Protein AF-A0A7J6U8E8-F1 (afdb_monomer)

Mean predicted aligned error: 15.42 Å

pLDDT: mean 80.51, std 23.87, range [30.62, 98.5]

Solvent-accessible surface area (backbone atoms only — not comparable to full-atom values): 13130 Å² total; per-residue (Å²): 72,34,43,45,32,44,42,68,73,42,34,38,31,29,44,13,78,78,46,78,78,79,52,54,45,25,94,46,78,96,34,43,60,37,72,70,56,80,52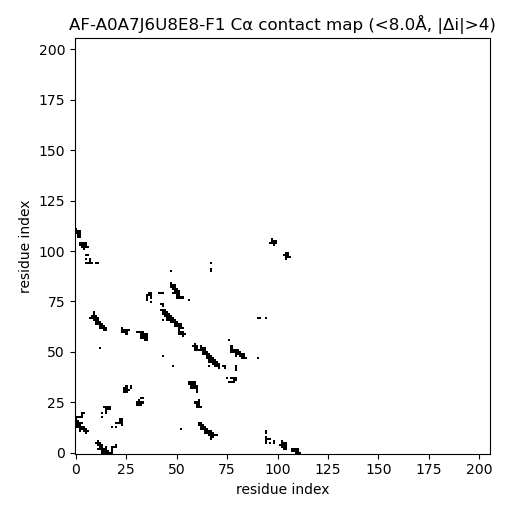,96,87,65,64,38,68,45,56,32,37,28,29,45,42,60,89,55,88,44,41,32,42,40,24,30,32,38,27,57,27,60,42,64,93,44,48,90,73,40,32,66,80,50,64,64,89,71,60,62,70,58,52,53,54,59,42,67,56,61,52,48,99,78,29,26,43,73,68,82,50,62,56,88,80,86,83,84,93,75,71,96,52,57,69,59,53,53,52,52,50,51,51,52,48,54,51,51,51,52,50,51,51,54,49,52,52,51,54,54,53,54,54,63,71,69,52,80,80,79,77,80,92,66,90,89,80,89,88,83,80,89,85,86,87,83,89,83,88,84,84,87,84,89,83,86,88,84,87,85,88,80,89,86,88,84,87,79,89,83,86,90,81,90,86,83,90,132

Secondary structure (DSSP, 8-state):
-B--EEETTTEEEE-BSSSSSS----SSGGG--B-----TT----SS-EEEE--SSTT-B-S-EEEESS--GGGTTTS-EEEE--S-HHHHHHHHT--B-TTS-BSS--B------S--TTHHHHHHHHHHHHHHHHHHHHHHHHHHHHHHHHTS---------------------------------------------------

Organism: Perkinsus olseni (NCBI:txid32597)

InterPro domains:
  IPR002130 Cyclophilin-type peptidyl-prolyl cis-trans isomerase domain [PF00160] (2-116)
  IPR002130 Cyclophilin-type peptidyl-prolyl cis-trans isomerase domain [PR00153] (3-15)
  IPR002130 Cyclophilin-type peptidyl-prolyl cis-trans isomerase domain [PR00153] (48-63)
  IPR002130 Cyclophilin-type peptidyl-prolyl cis-trans isomerase domain [PR00153] (63-75)
  IPR002130 Cyclophilin-type peptidyl-prolyl cis-trans isomerase domain [PR00153] (76-91)
  IPR002130 Cyclophilin-type peptidyl-prolyl cis-trans isomerase domain [PS50072] (1-116)
  IPR029000 Cyclophilin-like domain superfamily [G3DSA:2.40.100.10] (1-131)
  IPR029000 Cyclophilin-like domain superfamily [SSF50891] (2-126)
  IPR044666 Cyclophilin-type peptidyl-prolyl cis-trans isomerase, cyclophilin A-like [PTHR45625] (2-126)

Structure (mmCIF, N/CA/C/O backbone):
data_AF-A0A7J6U8E8-F1
#
_entry.id   AF-A0A7J6U8E8-F1
#
loop_
_atom_site.group_PDB
_atom_site.id
_atom_site.type_symbol
_atom_site.label_atom_id
_atom_site.label_alt_id
_atom_site.label_comp_id
_atom_site.label_asym_id
_atom_site.label_entity_id
_atom_site.label_seq_id
_atom_site.pdbx_PDB_ins_code
_atom_site.Cartn_x
_atom_site.Cartn_y
_atom_site.Cartn_z
_atom_site.occupancy
_atom_site.B_iso_or_equiv
_atom_site.auth_seq_id
_atom_site.auth_comp_id
_atom_site.auth_asym_id
_atom_site.auth_atom_id
_atom_site.pdbx_PDB_model_num
ATOM 1 N N . VAL A 1 1 ? 9.838 -4.254 6.046 1.00 89.00 1 VAL A N 1
ATOM 2 C CA . VAL A 1 1 ? 9.155 -2.925 6.065 1.00 89.00 1 VAL A CA 1
ATOM 3 C C . VAL A 1 1 ? 8.185 -2.869 7.242 1.00 89.00 1 VAL A C 1
ATOM 5 O O . VAL A 1 1 ? 7.589 -3.898 7.527 1.00 89.00 1 VAL A O 1
ATOM 8 N N . LYS A 1 2 ? 8.062 -1.744 7.964 1.00 94.75 2 LYS A N 1
ATOM 9 C CA . LYS A 1 2 ? 7.191 -1.632 9.158 1.00 94.75 2 LYS A CA 1
ATOM 10 C C . LYS A 1 2 ? 5.769 -1.195 8.783 1.00 94.75 2 LYS A C 1
ATOM 12 O O . LYS A 1 2 ? 5.611 -0.363 7.889 1.00 94.75 2 LYS A O 1
ATOM 17 N N . PHE A 1 3 ? 4.771 -1.680 9.518 1.00 96.94 3 PHE A N 1
ATOM 18 C CA . PHE A 1 3 ? 3.468 -1.017 9.595 1.00 96.94 3 PHE A CA 1
ATOM 19 C C . PHE A 1 3 ? 3.572 0.092 10.635 1.00 96.94 3 PHE A C 1
ATOM 21 O O . PHE A 1 3 ? 3.776 -0.165 11.819 1.00 96.94 3 PHE A O 1
ATOM 28 N N . HIS A 1 4 ? 3.551 1.336 10.169 1.00 96.38 4 HIS A N 1
ATOM 29 C CA . HIS A 1 4 ? 3.840 2.506 10.998 1.00 96.38 4 HIS A CA 1
ATOM 30 C C . HIS A 1 4 ? 2.571 3.182 11.521 1.00 96.38 4 HIS A C 1
ATOM 32 O O . HIS A 1 4 ? 2.687 4.159 12.253 1.00 96.38 4 HIS A O 1
ATOM 38 N N . ARG A 1 5 ? 1.388 2.697 11.130 1.00 97.44 5 ARG A N 1
ATOM 39 C CA . ARG A 1 5 ? 0.094 3.202 11.584 1.00 97.44 5 ARG A CA 1
ATOM 40 C C . ARG A 1 5 ? -0.937 2.077 11.565 1.00 97.44 5 ARG A C 1
ATOM 42 O O . ARG A 1 5 ? -1.074 1.398 10.552 1.00 97.44 5 ARG A O 1
ATOM 49 N N . VAL A 1 6 ? -1.644 1.870 12.666 1.00 97.62 6 VAL A N 1
ATOM 50 C CA . VAL A 1 6 ? -2.695 0.860 12.824 1.00 97.62 6 VAL A CA 1
ATOM 51 C C . VAL A 1 6 ? -3.845 1.504 13.587 1.00 97.62 6 VAL A C 1
ATOM 53 O O . VAL A 1 6 ? -3.638 2.132 14.617 1.00 97.62 6 VAL A O 1
ATOM 56 N N . ILE A 1 7 ? -5.060 1.387 13.061 1.00 97.06 7 ILE A N 1
ATOM 57 C CA . ILE A 1 7 ? -6.268 1.913 13.695 1.00 97.06 7 ILE A CA 1
ATOM 58 C C . ILE A 1 7 ? -7.289 0.790 13.748 1.00 97.06 7 ILE A C 1
ATOM 60 O O . ILE A 1 7 ? -7.781 0.328 12.712 1.00 97.06 7 ILE A O 1
ATOM 64 N N . ARG A 1 8 ? -7.618 0.373 14.972 1.00 96.31 8 ARG A N 1
ATOM 65 C CA . ARG A 1 8 ? -8.594 -0.685 15.228 1.00 96.31 8 ARG A CA 1
ATOM 66 C C . ARG A 1 8 ? -9.932 -0.357 14.562 1.00 96.31 8 ARG A C 1
ATOM 68 O O . ARG A 1 8 ? -10.431 0.762 14.646 1.00 96.31 8 ARG A O 1
ATOM 75 N N . ASN A 1 9 ? -10.521 -1.361 13.922 1.00 96.19 9 ASN A N 1
ATOM 76 C CA . ASN A 1 9 ? -11.772 -1.311 13.164 1.00 96.19 9 ASN A CA 1
ATOM 77 C C . ASN A 1 9 ? -11.763 -0.347 11.971 1.00 96.19 9 ASN A C 1
ATOM 79 O O . ASN A 1 9 ? -12.831 0.010 11.469 1.00 96.19 9 ASN A O 1
ATOM 83 N N . PHE A 1 10 ? -10.578 0.052 11.507 1.00 97.62 10 PHE A N 1
ATOM 84 C CA . PHE A 1 10 ? -10.420 0.905 10.340 1.00 97.62 10 PHE A CA 1
ATOM 85 C C . PHE A 1 10 ? -9.412 0.306 9.356 1.00 97.62 10 PHE A C 1
ATOM 87 O O . PHE A 1 10 ? -9.822 -0.358 8.403 1.00 97.62 10 PHE A O 1
ATOM 94 N N . MET A 1 11 ? -8.108 0.483 9.583 1.00 97.38 11 MET A N 1
ATOM 95 C CA . MET A 1 11 ? -7.065 -0.004 8.674 1.00 97.38 11 MET A CA 1
ATOM 96 C C . MET A 1 11 ? -5.682 -0.080 9.335 1.00 97.38 11 MET A C 1
ATOM 98 O O . MET A 1 11 ? -5.431 0.550 10.364 1.00 97.38 11 MET A O 1
ATOM 102 N N . MET A 1 12 ? -4.771 -0.820 8.705 1.00 97.62 12 MET A N 1
ATOM 103 C CA . MET A 1 12 ? -3.328 -0.766 8.960 1.00 97.62 12 MET A CA 1
ATOM 104 C C . MET A 1 12 ? -2.595 -0.222 7.735 1.00 97.62 12 MET A C 1
ATOM 106 O O . MET A 1 12 ? -2.907 -0.612 6.614 1.00 97.62 12 MET A O 1
ATOM 110 N N . GLN A 1 13 ? -1.590 0.623 7.937 1.00 98.12 13 GLN A N 1
ATOM 111 C CA . GLN A 1 13 ? -0.818 1.271 6.880 1.00 98.12 13 GLN A CA 1
ATOM 112 C C . GLN A 1 13 ? 0.678 0.961 7.014 1.00 98.12 13 GLN A C 1
ATOM 114 O O . GLN A 1 13 ? 1.276 1.003 8.096 1.00 98.12 13 GLN A O 1
ATOM 119 N N . GLY A 1 14 ? 1.284 0.637 5.875 1.00 97.62 14 GLY A N 1
ATOM 120 C CA . GLY A 1 14 ? 2.683 0.255 5.735 1.00 97.62 14 GLY A CA 1
ATOM 121 C C . GLY A 1 14 ? 3.272 0.760 4.419 1.00 97.62 14 GLY A C 1
ATOM 122 O O . GLY A 1 14 ? 2.814 1.750 3.855 1.00 97.62 14 GLY A O 1
ATOM 123 N N . GLY A 1 15 ? 4.326 0.099 3.940 1.00 96.19 15 GLY A N 1
ATOM 124 C CA . GLY A 1 15 ? 4.954 0.442 2.655 1.00 96.19 15 GLY A CA 1
ATOM 125 C C . GLY A 1 15 ? 5.876 1.670 2.683 1.00 96.19 15 GLY A C 1
ATOM 126 O O . GLY A 1 15 ? 6.332 2.114 1.633 1.00 96.19 15 GLY A O 1
ATOM 127 N N . ASP A 1 16 ? 6.195 2.198 3.869 1.00 96.31 16 ASP A N 1
ATOM 128 C CA . ASP A 1 16 ? 7.256 3.194 4.059 1.00 96.31 16 ASP A CA 1
ATOM 129 C C . ASP A 1 16 ? 8.549 2.499 4.537 1.00 96.31 16 ASP A C 1
ATOM 131 O O . ASP A 1 16 ? 8.576 1.997 5.671 1.00 96.31 16 ASP A O 1
ATOM 135 N N . PRO A 1 17 ? 9.619 2.449 3.716 1.00 93.75 17 PRO A N 1
ATOM 136 C CA . PRO A 1 17 ? 10.901 1.862 4.105 1.00 93.75 17 PRO A CA 1
ATOM 137 C C . PRO A 1 17 ? 11.524 2.510 5.348 1.00 93.75 17 PRO A C 1
ATOM 139 O O . PRO A 1 17 ? 12.151 1.810 6.144 1.00 93.75 17 PRO A O 1
ATOM 142 N N . GLU A 1 18 ? 11.316 3.814 5.546 1.00 92.38 18 GLU A N 1
ATOM 143 C CA . GLU A 1 18 ? 11.861 4.568 6.682 1.00 92.38 18 GLU A CA 1
ATOM 144 C C . GLU A 1 18 ? 10.987 4.424 7.940 1.00 92.38 18 GLU A C 1
ATOM 146 O O . GLU A 1 18 ? 11.458 4.584 9.068 1.00 92.38 18 GLU A O 1
ATOM 151 N N . GLY A 1 19 ? 9.704 4.089 7.771 1.00 91.56 19 GLY A N 1
ATOM 152 C CA . GLY A 1 19 ? 8.735 3.957 8.864 1.00 91.56 19 GLY A CA 1
ATOM 153 C C . GLY A 1 19 ? 8.382 5.286 9.546 1.00 91.56 19 GLY A C 1
ATOM 154 O O . GLY A 1 19 ? 7.956 5.304 10.707 1.00 91.56 19 GLY A O 1
ATOM 155 N N . THR A 1 20 ? 8.571 6.411 8.856 1.00 92.38 20 THR A N 1
ATOM 156 C CA . THR A 1 20 ? 8.192 7.745 9.344 1.00 92.38 20 THR A CA 1
ATOM 157 C C . THR A 1 20 ? 6.704 8.018 9.110 1.00 92.38 20 THR A C 1
ATOM 159 O O . THR A 1 20 ? 6.086 8.745 9.888 1.00 92.38 20 THR A O 1
ATOM 162 N N . GLY A 1 21 ? 6.125 7.380 8.091 1.00 91.81 21 GLY A N 1
ATOM 163 C CA . GLY A 1 21 ? 4.785 7.609 7.554 1.00 91.81 21 GLY A CA 1
ATOM 164 C C . GLY A 1 21 ? 4.747 8.654 6.441 1.00 91.81 21 GLY A C 1
ATOM 165 O O . GLY A 1 21 ? 3.692 8.906 5.869 1.00 91.81 21 GLY A O 1
ATOM 166 N N . ARG A 1 22 ? 5.890 9.257 6.100 1.00 92.00 22 ARG A N 1
ATOM 167 C CA . ARG A 1 22 ? 6.008 10.283 5.048 1.00 92.00 22 ARG A CA 1
ATOM 168 C C . ARG A 1 22 ? 6.901 9.848 3.889 1.00 92.00 22 ARG A C 1
ATOM 170 O O . ARG A 1 22 ? 6.924 10.524 2.865 1.00 92.00 22 ARG A O 1
ATOM 177 N N . GLY A 1 23 ? 7.643 8.757 4.064 1.00 91.69 23 GLY A N 1
ATOM 178 C CA . GLY A 1 23 ? 8.580 8.250 3.074 1.00 91.69 23 GLY A CA 1
ATOM 179 C C . GLY A 1 23 ? 7.919 7.376 2.011 1.00 91.69 23 GLY A C 1
ATOM 180 O O . GLY A 1 23 ? 6.695 7.248 1.925 1.00 91.69 23 GLY A O 1
ATOM 181 N N . GLY A 1 24 ? 8.764 6.749 1.200 1.00 93.75 24 GLY A N 1
ATOM 182 C CA . GLY A 1 24 ? 8.345 5.865 0.120 1.00 93.75 24 GLY A CA 1
ATOM 183 C C . GLY A 1 24 ? 8.514 6.475 -1.269 1.00 93.75 24 GLY A C 1
ATOM 184 O O . GLY A 1 24 ? 8.390 7.682 -1.484 1.00 93.75 24 GLY A O 1
ATOM 185 N N . LYS A 1 25 ? 8.820 5.609 -2.229 1.00 96.00 25 LYS A N 1
ATOM 186 C CA . LYS A 1 25 ? 9.043 5.943 -3.639 1.00 96.00 25 LYS A CA 1
ATOM 187 C C . LYS A 1 25 ? 8.353 4.887 -4.487 1.00 96.00 25 LYS A C 1
ATOM 189 O O . LYS A 1 25 ? 8.333 3.726 -4.094 1.00 96.00 25 LYS A O 1
ATOM 194 N N . SER A 1 26 ? 7.764 5.287 -5.607 1.00 96.44 26 SER A N 1
ATOM 195 C CA . SER A 1 26 ? 7.219 4.316 -6.555 1.00 96.44 26 SER A CA 1
ATOM 196 C C . SER A 1 26 ? 8.352 3.577 -7.286 1.00 96.44 26 SER A C 1
ATOM 198 O O . SER A 1 26 ? 9.527 3.924 -7.145 1.00 96.44 26 SER A O 1
ATOM 200 N N . ALA A 1 27 ? 7.984 2.574 -8.083 1.00 93.25 27 ALA A N 1
ATOM 201 C CA . ALA A 1 27 ? 8.901 1.909 -9.005 1.00 93.25 27 ALA A CA 1
ATOM 202 C C . ALA A 1 27 ? 9.147 2.706 -10.304 1.00 93.25 27 ALA A C 1
ATOM 204 O O . ALA A 1 27 ? 10.006 2.319 -11.091 1.00 93.25 27 ALA A O 1
ATOM 205 N N . PHE A 1 28 ? 8.410 3.798 -10.537 1.00 92.56 28 PHE A N 1
ATOM 206 C CA . PHE A 1 28 ? 8.602 4.646 -11.712 1.00 92.56 28 PHE A CA 1
ATOM 207 C C . PHE A 1 28 ? 9.916 5.425 -11.626 1.00 92.56 28 PHE A C 1
ATOM 209 O O . PHE A 1 28 ? 10.518 5.566 -10.556 1.00 92.56 28 PHE A O 1
ATOM 216 N N . GLU A 1 29 ? 10.354 5.948 -12.770 1.00 89.75 29 GLU A N 1
ATOM 217 C CA . GLU A 1 29 ? 11.605 6.689 -12.899 1.00 89.75 29 GLU A CA 1
ATOM 218 C C . GLU A 1 29 ? 11.736 7.784 -11.825 1.00 89.75 29 GLU A C 1
ATOM 220 O O . GLU A 1 29 ? 10.798 8.529 -11.528 1.00 89.75 29 GLU A O 1
ATOM 225 N N . GLY A 1 30 ? 12.896 7.828 -11.164 1.00 91.19 30 GLY A N 1
ATOM 226 C CA . GLY A 1 30 ? 13.169 8.783 -10.086 1.00 91.19 30 GLY A CA 1
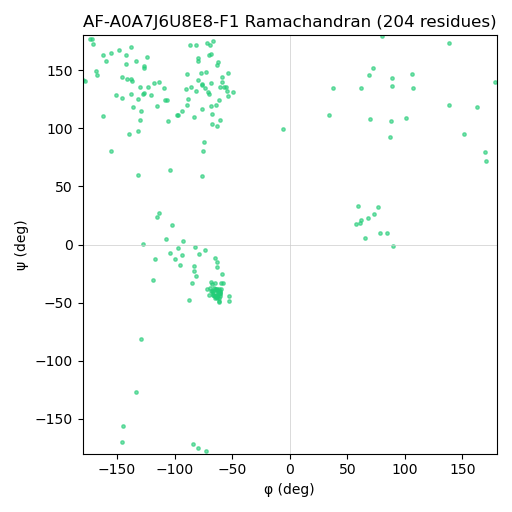ATOM 227 C C . GLY A 1 30 ? 12.306 8.621 -8.823 1.00 91.19 30 GLY A C 1
ATOM 228 O O . GLY A 1 30 ? 12.409 9.440 -7.908 1.00 91.19 30 GLY A O 1
ATOM 229 N N . GLY A 1 31 ? 11.468 7.582 -8.727 1.00 93.38 31 GLY A N 1
ATOM 230 C CA . GLY A 1 31 ? 10.509 7.399 -7.637 1.00 93.38 31 GLY A CA 1
ATOM 231 C C . GLY A 1 31 ? 9.314 8.354 -7.706 1.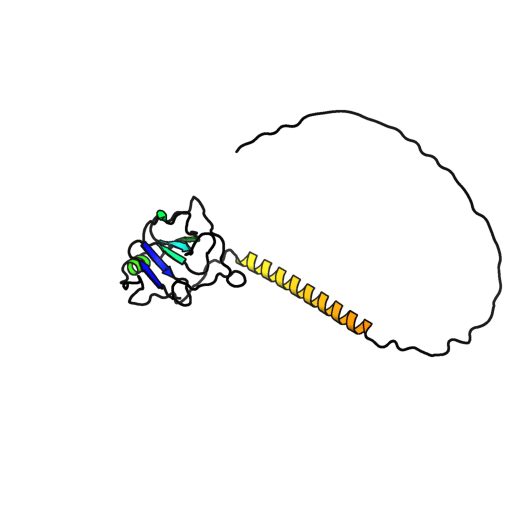00 93.38 31 GLY A C 1
ATOM 232 O O . GLY A 1 31 ? 8.748 8.692 -6.658 1.00 93.38 31 GLY A O 1
ATOM 233 N N . ALA A 1 32 ? 8.972 8.823 -8.912 1.00 95.00 32 ALA A N 1
ATOM 234 C CA . ALA A 1 32 ? 7.892 9.772 -9.161 1.00 95.00 32 ALA A CA 1
ATOM 235 C C . ALA A 1 32 ? 6.525 9.249 -8.677 1.00 95.00 32 ALA A C 1
ATOM 237 O O . ALA A 1 32 ? 6.260 8.048 -8.758 1.00 95.00 32 ALA A O 1
ATOM 238 N N . PRO A 1 33 ? 5.633 10.111 -8.161 1.00 96.44 33 PRO A N 1
ATOM 239 C CA . PRO A 1 33 ? 4.276 9.685 -7.851 1.00 96.44 33 PRO A CA 1
ATOM 240 C C . PRO A 1 33 ? 3.530 9.241 -9.116 1.00 96.44 33 PRO A C 1
ATOM 242 O O . PRO A 1 33 ? 3.843 9.698 -10.215 1.00 96.44 33 PRO A O 1
ATOM 245 N N . PHE A 1 34 ? 2.530 8.379 -8.951 1.00 97.31 34 PHE A N 1
ATOM 246 C CA . PHE A 1 34 ? 1.681 7.924 -10.050 1.00 97.31 34 PHE A CA 1
ATOM 247 C C . PHE A 1 34 ? 0.195 8.175 -9.787 1.00 97.31 34 PHE A C 1
ATOM 249 O O . PHE A 1 34 ? -0.233 8.394 -8.647 1.00 97.31 34 PHE A O 1
ATOM 256 N N . ARG A 1 35 ? -0.575 8.152 -10.880 1.00 97.88 35 ARG A N 1
ATOM 257 C CA . ARG A 1 35 ? -2.001 8.490 -10.911 1.00 97.88 35 ARG A CA 1
ATOM 258 C C . ARG A 1 35 ? -2.862 7.568 -10.051 1.00 97.88 35 ARG A C 1
ATOM 260 O O . ARG A 1 35 ? -2.480 6.433 -9.767 1.00 97.88 35 ARG A O 1
ATOM 267 N N . ASP A 1 36 ? -4.028 8.056 -9.658 1.00 97.69 36 ASP A N 1
ATOM 268 C CA . ASP A 1 36 ? -5.075 7.221 -9.086 1.00 97.69 36 ASP A CA 1
ATOM 269 C C . ASP A 1 36 ? -5.801 6.420 -10.179 1.00 97.69 36 ASP A C 1
ATOM 271 O O . ASP A 1 36 ? -5.977 6.887 -11.306 1.00 97.69 36 ASP A O 1
ATOM 275 N N . GLU A 1 37 ? -6.251 5.212 -9.839 1.00 97.50 37 GLU A N 1
ATOM 276 C CA . GLU A 1 37 ? -6.991 4.330 -10.742 1.00 97.50 37 GLU A CA 1
ATOM 277 C C . GLU A 1 37 ? -8.262 3.850 -10.033 1.00 97.50 37 GLU A C 1
ATOM 279 O O . GLU A 1 37 ? -8.224 3.061 -9.089 1.00 97.50 37 GLU A O 1
ATOM 284 N N . PHE A 1 38 ? -9.409 4.384 -10.455 1.00 96.56 38 PHE A N 1
ATOM 285 C CA . PHE A 1 38 ? -10.701 4.088 -9.842 1.00 96.56 38 PHE A CA 1
ATOM 286 C C . PHE A 1 38 ? -11.563 3.242 -10.775 1.00 96.56 38 PHE A C 1
ATOM 288 O O . PHE A 1 38 ? -11.704 3.549 -11.957 1.00 96.56 38 PHE A O 1
ATOM 295 N N . ASP A 1 39 ? -12.186 2.211 -10.212 1.00 94.75 39 ASP A N 1
ATOM 296 C CA . ASP A 1 39 ? -13.156 1.353 -10.885 1.00 94.75 39 ASP A CA 1
ATOM 297 C C . ASP A 1 39 ? -14.430 1.311 -10.038 1.00 94.75 39 ASP A C 1
ATOM 299 O O . ASP A 1 39 ? -14.369 1.071 -8.833 1.00 94.75 39 ASP A O 1
ATOM 303 N N . SER A 1 40 ? -15.590 1.540 -10.656 1.00 93.94 40 SER A N 1
ATOM 304 C CA . SER A 1 40 ? -16.880 1.598 -9.957 1.00 93.94 40 SER A CA 1
ATOM 305 C C . SER A 1 40 ? -17.275 0.281 -9.281 1.00 93.94 40 SER A C 1
ATOM 307 O O . SER A 1 40 ? -18.104 0.283 -8.372 1.00 93.94 40 SER A O 1
ATOM 309 N N . ARG A 1 41 ? -16.682 -0.841 -9.700 1.00 95.44 41 ARG A N 1
ATOM 310 C CA . ARG A 1 41 ? -16.900 -2.174 -9.121 1.00 95.44 41 ARG A CA 1
ATOM 311 C C . ARG A 1 41 ? -16.035 -2.418 -7.887 1.00 95.44 41 ARG A C 1
ATOM 313 O O . ARG A 1 41 ? -16.317 -3.338 -7.122 1.00 95.44 41 ARG A O 1
ATOM 320 N N . LEU A 1 42 ? -14.972 -1.635 -7.706 1.00 96.25 42 LEU A N 1
ATOM 321 C CA . LEU A 1 42 ? -14.047 -1.765 -6.590 1.00 96.25 42 LEU A CA 1
ATOM 322 C C . LEU A 1 42 ? -14.422 -0.763 -5.499 1.00 96.25 42 LEU A C 1
ATOM 324 O O . LEU A 1 42 ? -14.262 0.447 -5.641 1.00 96.25 42 LEU A O 1
ATOM 328 N N . THR A 1 43 ? -14.903 -1.283 -4.373 1.00 97.62 43 THR A N 1
ATOM 329 C CA . THR A 1 43 ? -15.264 -0.489 -3.197 1.00 97.62 43 THR A CA 1
ATOM 330 C C . THR A 1 43 ? -14.564 -1.019 -1.952 1.00 97.62 43 THR A C 1
ATOM 332 O O . THR A 1 43 ? -14.245 -2.205 -1.841 1.00 97.62 43 THR A O 1
ATOM 335 N N . HIS A 1 44 ? -14.350 -0.147 -0.968 1.00 98.06 44 HIS A N 1
ATOM 336 C CA . HIS A 1 44 ? -13.825 -0.513 0.347 1.00 98.06 44 HIS A CA 1
ATOM 337 C C . HIS A 1 44 ? -14.919 -1.176 1.200 1.00 98.06 44 HIS A C 1
ATOM 339 O O . HIS A 1 44 ? -15.284 -0.675 2.263 1.00 98.06 44 HIS A O 1
ATOM 345 N N . THR A 1 45 ? -15.484 -2.283 0.716 1.00 97.12 45 THR A N 1
ATOM 346 C CA . THR A 1 45 ? -16.566 -3.022 1.375 1.00 97.12 45 THR A CA 1
ATOM 347 C C . THR A 1 45 ? -16.040 -4.325 1.980 1.00 97.12 45 THR A C 1
ATOM 349 O O . THR A 1 45 ? -15.494 -5.194 1.295 1.00 97.12 45 THR A O 1
ATOM 352 N N . GLY A 1 46 ? -16.266 -4.490 3.282 1.00 95.06 46 GLY A N 1
ATOM 353 C CA . GLY A 1 46 ? -15.760 -5.599 4.082 1.00 95.06 46 GLY A CA 1
ATOM 354 C C . GLY A 1 46 ? -14.304 -5.413 4.511 1.00 95.06 46 GLY A C 1
ATOM 355 O O . GLY A 1 46 ? -13.662 -4.413 4.199 1.00 95.06 46 GLY A O 1
ATOM 356 N N . ALA A 1 47 ? -13.795 -6.390 5.256 1.00 96.44 47 ALA A N 1
ATOM 357 C CA . ALA A 1 47 ? -12.397 -6.438 5.661 1.00 96.44 47 ALA A CA 1
ATOM 358 C C . ALA A 1 47 ? -11.497 -6.964 4.529 1.00 96.44 47 ALA A C 1
ATOM 360 O O . ALA A 1 47 ? -11.945 -7.688 3.626 1.00 96.44 47 ALA A O 1
ATOM 361 N N . GLY A 1 48 ? -10.213 -6.623 4.619 1.00 97.56 48 GLY A N 1
ATOM 362 C CA . GLY A 1 48 ? -9.148 -7.162 3.783 1.00 97.56 48 GLY A CA 1
ATOM 363 C C . GLY A 1 48 ? -8.973 -6.469 2.434 1.00 97.56 48 GLY A C 1
ATOM 364 O O . GLY A 1 48 ? -8.227 -6.981 1.606 1.00 97.56 48 GLY A O 1
ATOM 365 N N . VAL A 1 49 ? -9.630 -5.337 2.172 1.00 98.25 49 VAL A N 1
ATOM 366 C CA . VAL A 1 49 ? -9.374 -4.547 0.952 1.00 98.25 49 VAL A CA 1
ATOM 367 C C . VAL A 1 49 ? -8.002 -3.883 1.062 1.00 98.25 49 VAL A C 1
ATOM 369 O O . VAL A 1 49 ? -7.709 -3.285 2.102 1.00 98.25 49 VAL A O 1
ATOM 372 N N . VAL A 1 50 ? -7.184 -4.006 0.013 1.00 98.31 50 VAL A N 1
ATOM 373 C CA . VAL A 1 50 ? -5.823 -3.459 -0.078 1.00 98.31 50 VAL A CA 1
ATOM 374 C C . VAL A 1 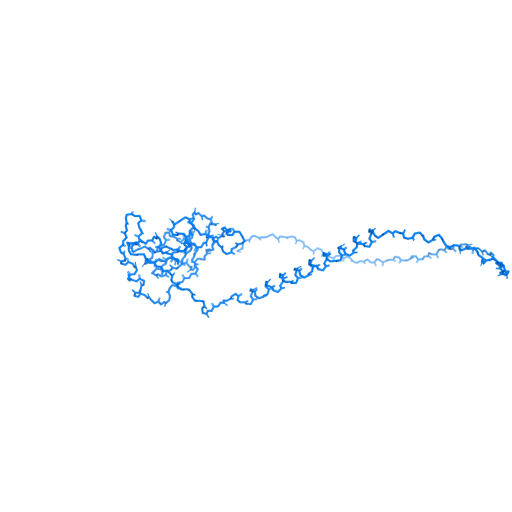50 ? -5.807 -2.284 -1.052 1.00 98.31 50 VAL A C 1
ATOM 376 O O . VAL A 1 50 ? -6.186 -2.432 -2.219 1.00 98.31 50 VAL A O 1
ATOM 379 N N . SER A 1 51 ? -5.337 -1.134 -0.571 1.00 98.44 51 SER A N 1
ATOM 380 C CA . SER A 1 51 ? -5.417 0.133 -1.301 1.00 98.44 51 SER A CA 1
ATOM 381 C C . SER A 1 51 ? -4.174 0.999 -1.118 1.00 98.44 51 SER A C 1
ATOM 383 O O . SER A 1 51 ? -3.459 0.890 -0.119 1.00 98.44 51 SER A O 1
ATOM 385 N N . MET A 1 52 ? -3.913 1.881 -2.081 1.00 98.19 52 MET A N 1
ATOM 386 C CA . MET A 1 52 ? -2.789 2.817 -2.036 1.00 98.19 52 MET A CA 1
ATOM 387 C C . MET A 1 52 ? -3.036 3.954 -1.041 1.00 98.19 52 MET A C 1
ATOM 389 O O . MET A 1 52 ? -4.101 4.575 -1.032 1.00 98.19 52 MET A O 1
ATOM 393 N N . ALA A 1 53 ? -2.025 4.274 -0.232 1.00 97.38 53 ALA A N 1
ATOM 394 C CA . ALA A 1 53 ? -2.019 5.500 0.557 1.00 97.38 53 ALA A CA 1
ATOM 395 C C . ALA A 1 53 ? -1.469 6.653 -0.297 1.00 97.38 53 ALA A C 1
ATOM 397 O O . ALA A 1 53 ? -0.449 6.509 -0.974 1.00 97.38 53 ALA A O 1
ATOM 398 N N . ASN A 1 54 ? -2.129 7.807 -0.235 1.00 96.31 54 ASN A N 1
ATOM 399 C CA . ASN A 1 54 ? -1.750 9.008 -0.974 1.00 96.31 54 ASN A CA 1
ATOM 400 C C . ASN A 1 54 ? -1.887 10.256 -0.081 1.00 96.31 54 ASN A C 1
ATOM 402 O O . ASN A 1 54 ? -2.375 10.184 1.047 1.00 96.31 54 ASN A O 1
ATOM 406 N N . SER A 1 55 ? -1.389 11.397 -0.557 1.00 93.19 55 SER A N 1
ATOM 407 C CA . SER A 1 55 ? -1.479 12.703 0.122 1.00 93.19 55 SER A CA 1
ATOM 408 C C . SER A 1 55 ? -2.326 13.703 -0.675 1.00 93.19 55 SER A C 1
ATOM 410 O O . SER A 1 55 ? -2.152 14.913 -0.552 1.00 93.19 55 SER A O 1
ATOM 412 N N . GLY A 1 56 ? -3.220 13.192 -1.521 1.00 92.88 56 GLY A N 1
ATOM 413 C CA . GLY A 1 56 ? -3.953 13.948 -2.529 1.00 92.88 56 GLY A CA 1
ATOM 414 C C . GLY A 1 56 ? -4.047 13.175 -3.842 1.00 92.88 56 GLY A C 1
ATOM 415 O O . GLY A 1 56 ? -3.425 12.120 -3.995 1.00 92.88 56 GLY A O 1
ATOM 416 N N . ARG A 1 57 ? -4.816 13.719 -4.788 1.00 94.44 57 ARG A N 1
ATOM 417 C CA . ARG A 1 57 ? -5.030 13.105 -6.102 1.00 94.44 57 ARG A CA 1
ATOM 418 C C . ARG A 1 57 ? -3.699 12.873 -6.828 1.00 94.44 57 ARG A C 1
ATOM 420 O O . ARG A 1 57 ? -2.857 13.766 -6.844 1.00 94.44 57 ARG A O 1
ATOM 427 N N . ASP A 1 58 ? -3.545 11.697 -7.428 1.00 95.56 58 ASP A N 1
ATOM 428 C CA . ASP A 1 58 ? -2.403 11.302 -8.266 1.00 95.56 58 ASP A CA 1
ATOM 429 C C . ASP A 1 58 ? -1.037 11.359 -7.550 1.00 95.56 58 ASP A C 1
ATOM 431 O O . ASP A 1 58 ? -0.001 11.652 -8.149 1.00 95.56 58 ASP A O 1
ATOM 435 N N . THR A 1 59 ? -1.020 11.082 -6.241 1.00 96.62 59 THR A N 1
ATOM 436 C CA . THR A 1 59 ? 0.208 11.102 -5.420 1.00 96.62 59 THR A CA 1
ATOM 437 C C . THR A 1 59 ? 0.623 9.731 -4.883 1.00 96.62 59 THR A C 1
ATOM 439 O O . THR A 1 59 ? 1.284 9.642 -3.843 1.00 96.62 59 THR A O 1
ATOM 442 N N . ASN A 1 60 ? 0.264 8.649 -5.580 1.00 97.50 60 ASN A N 1
ATOM 443 C CA . ASN A 1 60 ? 0.577 7.290 -5.137 1.00 97.50 60 ASN A CA 1
ATOM 444 C C . ASN A 1 60 ? 2.086 7.010 -5.200 1.00 97.50 60 ASN A C 1
ATOM 446 O O . ASN A 1 60 ? 2.774 7.412 -6.138 1.00 97.50 60 ASN A O 1
ATOM 450 N N . ARG A 1 61 ? 2.614 6.320 -4.180 1.00 96.88 61 ARG A N 1
ATOM 451 C CA . ARG A 1 61 ? 4.038 5.941 -4.058 1.00 96.88 61 ARG A CA 1
ATOM 452 C C . ARG A 1 61 ? 4.159 4.465 -3.662 1.00 96.88 61 ARG A C 1
ATOM 454 O O . ARG A 1 61 ? 3.579 3.624 -4.327 1.00 96.88 61 ARG A O 1
ATOM 461 N N . SER A 1 62 ? 4.892 4.125 -2.599 1.00 97.25 62 SER A N 1
ATOM 462 C CA . SER A 1 62 ? 5.006 2.739 -2.102 1.00 97.25 62 SER A CA 1
ATOM 463 C C . SER A 1 62 ? 4.115 2.425 -0.904 1.00 97.25 62 SER A C 1
ATOM 465 O O . SER A 1 62 ? 4.008 1.264 -0.511 1.00 97.25 62 SER A O 1
ATOM 467 N N . GLN A 1 63 ? 3.525 3.442 -0.272 1.00 98.12 63 GLN A N 1
ATOM 468 C CA . GLN A 1 63 ? 2.695 3.231 0.905 1.00 98.12 63 GLN A CA 1
ATOM 469 C C . GLN A 1 63 ? 1.329 2.671 0.517 1.00 98.12 63 GLN A C 1
ATOM 471 O O . GLN A 1 63 ? 0.694 3.131 -0.430 1.00 98.12 63 GLN A O 1
ATOM 476 N N . PHE A 1 64 ? 0.860 1.705 1.294 1.00 98.44 64 PHE A N 1
ATOM 477 C CA . PHE A 1 64 ? -0.436 1.066 1.111 1.00 98.44 64 PHE A CA 1
ATOM 478 C C . PHE A 1 64 ? -1.063 0.785 2.472 1.00 98.44 64 PHE A C 1
ATOM 480 O O . PHE A 1 64 ? -0.377 0.779 3.501 1.00 98.44 64 PHE A O 1
ATOM 487 N N . PHE A 1 65 ? -2.364 0.529 2.473 1.00 98.38 65 PHE A N 1
ATOM 488 C CA . PHE A 1 65 ? -3.092 0.116 3.658 1.00 98.38 65 PHE A CA 1
ATOM 489 C C . PHE A 1 65 ? -4.003 -1.078 3.382 1.00 98.38 65 PHE A C 1
ATOM 491 O O . PHE A 1 65 ? -4.384 -1.350 2.244 1.00 98.38 65 PHE A O 1
ATOM 498 N N . ILE A 1 66 ? -4.333 -1.796 4.453 1.00 98.25 66 ILE A N 1
ATOM 499 C CA . ILE A 1 66 ? -5.271 -2.916 4.460 1.00 98.25 66 ILE A CA 1
ATOM 500 C C . ILE A 1 66 ? -6.397 -2.563 5.422 1.00 98.25 66 ILE A C 1
ATOM 502 O O . ILE A 1 66 ? -6.144 -2.183 6.565 1.00 98.25 66 ILE A O 1
ATOM 506 N N . THR A 1 67 ? -7.636 -2.679 4.964 1.00 98.25 67 THR A N 1
ATOM 507 C CA . THR A 1 67 ? -8.824 -2.378 5.772 1.00 98.25 67 THR A CA 1
ATOM 508 C C . THR A 1 67 ? -9.180 -3.524 6.720 1.00 98.25 67 THR A C 1
ATOM 510 O O . THR A 1 67 ? -9.116 -4.698 6.355 1.00 98.25 67 THR A O 1
ATOM 513 N N . PHE A 1 68 ? -9.614 -3.182 7.932 1.00 97.81 68 PHE A N 1
ATOM 514 C CA . PHE A 1 68 ? -10.194 -4.131 8.892 1.00 97.81 68 PHE A CA 1
ATOM 515 C C . PHE A 1 68 ? -11.725 -4.165 8.835 1.00 97.81 68 PHE A C 1
ATOM 517 O O . PHE A 1 68 ? -12.349 -5.102 9.321 1.00 97.81 68 PHE A O 1
ATOM 524 N N . LYS A 1 69 ? -12.347 -3.141 8.245 1.00 97.00 69 LYS A N 1
ATOM 525 C CA . LYS A 1 69 ? -13.800 -2.998 8.113 1.00 97.00 69 LYS A CA 1
ATOM 526 C C . LYS A 1 69 ? -14.139 -2.242 6.829 1.00 97.00 69 LYS A C 1
ATOM 528 O O . LYS A 1 69 ? -13.268 -1.610 6.237 1.00 97.00 69 LYS A O 1
ATOM 533 N N . SER A 1 70 ? -15.411 -2.259 6.431 1.00 97.50 70 SER A N 1
ATOM 534 C CA . SER A 1 70 ? -15.920 -1.398 5.360 1.00 97.50 70 SER A CA 1
ATOM 535 C C . SER A 1 70 ? -15.604 0.078 5.632 1.00 97.50 70 SER A C 1
ATOM 537 O O . SER A 1 70 ? -15.941 0.603 6.694 1.00 97.50 70 SER A O 1
ATOM 539 N N . CYS A 1 71 ? -14.996 0.747 4.655 1.00 96.44 71 CYS A N 1
ATOM 540 C CA . CYS A 1 71 ? -14.544 2.135 4.721 1.00 96.44 71 CYS A CA 1
ATOM 541 C C . CYS A 1 71 ? -15.005 2.916 3.482 1.00 96.44 71 CYS A C 1
ATOM 543 O O . CYS A 1 71 ? -14.196 3.448 2.729 1.00 96.44 71 CYS A O 1
ATOM 545 N N . GLU A 1 72 ? -16.316 2.997 3.252 1.00 95.56 72 GLU A N 1
ATOM 546 C CA . GLU A 1 72 ? -16.886 3.571 2.018 1.00 95.56 72 GLU A CA 1
ATOM 547 C C . GLU A 1 72 ? -16.492 5.033 1.763 1.00 95.56 72 GLU A C 1
ATOM 549 O O . GLU A 1 72 ? -16.399 5.471 0.620 1.00 95.56 72 GLU A O 1
ATOM 554 N N . HIS A 1 73 ? -16.170 5.783 2.818 1.00 95.62 73 HIS A N 1
ATOM 555 C CA . HIS A 1 73 ? -15.687 7.161 2.721 1.00 95.62 73 HIS A CA 1
ATOM 556 C C . HIS A 1 73 ? -14.314 7.301 2.027 1.00 95.62 73 HIS A C 1
ATOM 558 O O . HIS A 1 73 ? -13.913 8.430 1.722 1.00 95.62 73 HIS A O 1
ATOM 564 N N . LEU A 1 74 ? -13.602 6.188 1.798 1.00 96.69 74 LEU A N 1
ATOM 565 C CA . LEU A 1 74 ? -12.336 6.101 1.057 1.00 96.69 74 LEU A CA 1
ATOM 566 C C . LEU A 1 74 ? -12.530 5.770 -0.433 1.00 96.69 74 LEU A C 1
ATOM 568 O O . LEU A 1 74 ? -11.574 5.843 -1.209 1.00 96.69 74 LEU A O 1
ATOM 572 N N . ASN A 1 75 ? -13.750 5.415 -0.851 1.00 95.62 75 ASN A N 1
ATOM 573 C CA . ASN A 1 75 ? -14.064 5.133 -2.252 1.00 95.62 75 ASN A CA 1
ATOM 574 C C . ASN A 1 75 ? -13.766 6.361 -3.124 1.00 95.62 75 ASN A C 1
ATOM 576 O O . ASN A 1 75 ? -14.037 7.493 -2.722 1.00 95.62 75 ASN A O 1
ATOM 580 N N . ASN A 1 76 ? -13.203 6.130 -4.314 1.00 95.00 76 ASN A N 1
ATOM 581 C CA . ASN A 1 76 ? -12.783 7.172 -5.265 1.00 95.00 76 ASN A CA 1
ATOM 582 C C . ASN A 1 76 ? -11.771 8.194 -4.705 1.00 95.00 76 ASN A C 1
ATOM 584 O O . ASN A 1 76 ? -11.616 9.284 -5.254 1.00 95.00 76 ASN A O 1
ATOM 588 N N . LYS A 1 77 ? -11.100 7.858 -3.595 1.00 96.88 77 LYS A N 1
ATOM 589 C CA . LYS A 1 77 ? -9.994 8.640 -3.016 1.00 96.88 77 LYS A CA 1
ATOM 590 C C . LYS A 1 77 ? -8.695 7.852 -2.968 1.00 96.88 77 LYS A C 1
ATOM 592 O O . LYS A 1 77 ? -7.630 8.445 -3.066 1.00 96.88 77 LYS A O 1
ATOM 597 N N . HIS A 1 78 ? -8.793 6.534 -2.816 1.00 98.00 78 HIS A N 1
ATOM 598 C CA . HIS A 1 78 ? -7.659 5.621 -2.769 1.00 98.00 78 HIS A CA 1
ATOM 599 C C . HIS A 1 78 ? -7.850 4.500 -3.787 1.00 98.00 78 HIS A C 1
ATOM 601 O O . HIS A 1 78 ? -8.905 3.864 -3.818 1.00 98.00 78 HIS A O 1
ATOM 607 N N . THR A 1 79 ? -6.828 4.273 -4.611 1.00 98.25 79 THR A N 1
ATOM 608 C CA . THR A 1 79 ? -6.782 3.194 -5.605 1.00 98.25 79 THR A CA 1
ATOM 609 C C . THR A 1 79 ? -6.814 1.839 -4.909 1.00 98.25 79 THR A C 1
ATOM 611 O O . THR A 1 79 ? -5.916 1.532 -4.122 1.00 98.25 79 THR A O 1
ATOM 614 N N . ILE A 1 80 ? -7.829 1.027 -5.203 1.00 98.50 80 ILE A N 1
ATOM 615 C CA . ILE A 1 80 ? -7.925 -0.361 -4.738 1.00 98.50 80 ILE A CA 1
ATOM 616 C C . ILE A 1 80 ? -7.220 -1.240 -5.765 1.00 98.50 80 ILE A C 1
ATOM 618 O O . ILE A 1 80 ? -7.580 -1.217 -6.938 1.00 98.50 80 ILE A O 1
ATOM 622 N N . PHE A 1 81 ? -6.250 -2.038 -5.325 1.00 97.50 81 PHE A N 1
ATOM 623 C CA . PHE A 1 81 ? -5.475 -2.904 -6.225 1.00 97.50 81 PHE A CA 1
ATOM 624 C C . PHE A 1 81 ? -5.444 -4.370 -5.785 1.00 97.50 81 PHE A C 1
ATOM 626 O O . PHE A 1 81 ? -4.837 -5.208 -6.449 1.00 97.50 81 PHE A O 1
ATOM 633 N N . GLY A 1 82 ? -6.096 -4.715 -4.673 1.00 97.25 82 GLY A N 1
ATOM 634 C CA . GLY A 1 82 ? -6.150 -6.100 -4.233 1.00 97.25 82 GLY A CA 1
ATOM 635 C C . GLY A 1 82 ? -7.061 -6.345 -3.044 1.00 97.25 82 GLY A C 1
ATOM 636 O O . GLY A 1 82 ? -7.637 -5.434 -2.446 1.00 97.25 82 GLY A O 1
ATOM 637 N N . ARG A 1 83 ? -7.169 -7.623 -2.687 1.00 97.25 83 ARG A N 1
ATOM 638 C CA . ARG A 1 83 ? -7.880 -8.087 -1.501 1.00 97.25 83 ARG A CA 1
ATOM 639 C C . ARG A 1 83 ? -7.124 -9.243 -0.861 1.00 97.25 83 ARG A C 1
ATOM 641 O O . ARG A 1 83 ? -6.581 -10.099 -1.554 1.00 97.25 83 ARG A O 1
ATOM 648 N N . VAL A 1 84 ? -7.117 -9.279 0.463 1.00 97.06 84 VAL A N 1
ATOM 649 C CA . VAL A 1 84 ? -6.624 -10.409 1.247 1.00 97.06 84 VAL A CA 1
ATOM 650 C C . VAL A 1 84 ? -7.568 -11.596 1.046 1.00 97.06 84 VAL A C 1
ATOM 652 O O . VAL A 1 84 ? -8.754 -11.510 1.356 1.00 97.06 84 VAL A O 1
ATOM 655 N N . VAL A 1 85 ? -7.038 -12.700 0.519 1.00 94.69 85 VAL A N 1
ATOM 656 C CA . VAL A 1 85 ? -7.797 -13.935 0.232 1.00 94.69 85 VAL A CA 1
ATOM 657 C C . VAL A 1 85 ? -7.551 -15.055 1.250 1.00 94.69 85 VAL A C 1
ATOM 659 O O . VAL A 1 85 ? -8.229 -16.075 1.221 1.00 94.69 85 VAL A O 1
ATOM 662 N N . GLY A 1 86 ? -6.600 -14.878 2.168 1.00 93.62 86 GLY A N 1
ATOM 663 C CA . GLY A 1 86 ? -6.247 -15.861 3.192 1.00 93.62 86 GLY A CA 1
ATOM 664 C C . GLY A 1 86 ? -5.619 -15.199 4.416 1.00 93.62 86 GLY A C 1
ATOM 665 O O . GLY A 1 86 ? -5.226 -14.038 4.365 1.00 93.62 86 GLY A O 1
ATOM 666 N N . GLY A 1 87 ? -5.536 -15.932 5.528 1.00 93.31 87 GLY A N 1
ATOM 667 C CA . GLY A 1 87 ? -4.985 -15.393 6.777 1.00 93.31 87 GLY A CA 1
ATOM 668 C C . GLY A 1 87 ? -5.937 -14.459 7.533 1.00 93.31 87 GLY A C 1
ATOM 669 O O . GLY A 1 87 ? -5.471 -13.542 8.200 1.00 93.31 87 GLY A O 1
ATOM 670 N N . GLY A 1 88 ? -7.255 -14.693 7.462 1.00 93.75 88 GLY A N 1
ATOM 671 C CA . GLY A 1 88 ? -8.260 -13.900 8.190 1.00 93.75 88 GLY A CA 1
ATOM 672 C C . GLY A 1 88 ? -7.972 -13.791 9.691 1.00 93.75 88 GLY A C 1
ATOM 673 O O . GLY A 1 88 ? -7.927 -12.688 10.213 1.00 93.75 88 GLY A O 1
ATOM 674 N N . ALA A 1 89 ? -7.606 -14.898 10.345 1.00 95.56 89 ALA A N 1
ATOM 675 C CA . ALA A 1 89 ? -7.220 -14.886 11.760 1.00 95.56 89 ALA A CA 1
ATOM 676 C C . ALA A 1 89 ? -6.009 -13.977 12.059 1.00 95.56 89 ALA A C 1
ATOM 678 O O . ALA A 1 89 ? -5.941 -13.362 13.118 1.00 95.56 89 ALA A O 1
ATOM 679 N N . ALA A 1 90 ? -5.058 -13.860 11.124 1.00 95.56 90 ALA A N 1
ATOM 680 C CA . ALA A 1 90 ? -3.946 -12.925 11.270 1.00 95.56 90 ALA A CA 1
ATOM 681 C C . ALA A 1 90 ? -4.420 -11.476 11.102 1.00 95.56 90 ALA A C 1
ATOM 683 O O . ALA A 1 90 ? -3.961 -10.601 11.828 1.00 95.56 90 ALA A O 1
ATOM 684 N N . LEU A 1 91 ? -5.352 -11.217 10.179 1.00 95.75 91 LEU A N 1
ATOM 685 C CA . LEU A 1 91 ? -5.960 -9.898 10.012 1.00 95.75 91 LEU A CA 1
ATOM 686 C C . LEU A 1 91 ? -6.737 -9.475 11.271 1.00 95.75 91 LEU A C 1
ATOM 688 O O . LEU A 1 91 ? -6.600 -8.333 11.703 1.00 95.75 91 LEU A O 1
ATOM 692 N N . ASP A 1 92 ? -7.475 -10.399 11.885 1.00 95.94 92 ASP A N 1
ATOM 693 C CA . ASP A 1 92 ? -8.206 -10.170 13.135 1.00 95.94 92 ASP A CA 1
ATOM 694 C C . ASP A 1 92 ? -7.244 -9.893 14.302 1.00 95.94 92 ASP A C 1
ATOM 696 O O . ASP A 1 92 ? -7.396 -8.896 15.005 1.00 95.94 92 ASP A O 1
ATOM 700 N N . ALA A 1 93 ? -6.177 -10.687 14.446 1.00 95.94 93 ALA A N 1
ATOM 701 C CA . ALA A 1 93 ? -5.144 -10.445 15.458 1.00 95.94 93 ALA A CA 1
ATOM 702 C C . ALA A 1 93 ? -4.436 -9.086 15.266 1.00 95.94 93 ALA A C 1
ATOM 704 O O . ALA A 1 93 ? -4.149 -8.373 16.229 1.00 95.94 93 ALA A O 1
ATOM 705 N N . LEU A 1 94 ? -4.184 -8.685 14.016 1.00 96.00 94 LEU A N 1
ATOM 706 C CA . LEU A 1 94 ? -3.606 -7.376 13.699 1.00 96.00 94 LEU A CA 1
ATOM 707 C C . LEU A 1 94 ? -4.572 -6.226 14.024 1.00 96.00 94 LEU A C 1
ATOM 709 O O . LEU A 1 94 ? -4.128 -5.163 14.452 1.00 96.00 94 LEU A O 1
ATOM 713 N N . ASN A 1 95 ? -5.882 -6.432 13.868 1.00 96.50 95 ASN A N 1
ATOM 714 C CA . ASN A 1 95 ? -6.901 -5.454 14.254 1.00 96.50 95 ASN A CA 1
ATOM 715 C C . ASN A 1 95 ? -6.917 -5.215 15.776 1.00 96.50 95 ASN A C 1
ATOM 717 O O . ASN A 1 95 ? -7.174 -4.104 16.245 1.00 96.50 95 ASN A O 1
ATOM 721 N N . GLU A 1 96 ? -6.613 -6.250 16.556 1.00 96.06 96 GLU A N 1
ATOM 722 C CA . GLU A 1 96 ? -6.563 -6.192 18.017 1.00 96.06 96 GLU A CA 1
ATOM 723 C C . GLU A 1 96 ? -5.243 -5.639 18.573 1.00 96.06 96 GLU A C 1
ATOM 725 O O . GLU A 1 96 ? -5.133 -5.425 19.779 1.00 96.06 96 GLU A O 1
ATOM 730 N N . THR A 1 97 ? -4.269 -5.313 17.722 1.00 94.75 97 THR A N 1
ATOM 731 C CA . THR A 1 97 ? -2.972 -4.788 18.170 1.00 94.75 97 THR A CA 1
ATOM 732 C C . THR A 1 97 ? -3.118 -3.472 18.941 1.00 94.75 97 THR A C 1
ATOM 734 O O . THR A 1 97 ? -3.836 -2.559 18.526 1.00 94.75 97 THR A O 1
ATOM 737 N N . GLU A 1 98 ? -2.408 -3.363 20.064 1.00 96.00 98 GLU A N 1
ATOM 738 C CA . GLU A 1 98 ? -2.345 -2.137 20.856 1.00 96.00 98 GLU A CA 1
ATOM 739 C C . GLU A 1 98 ? -1.430 -1.094 20.208 1.00 96.00 98 GLU A C 1
ATOM 741 O O . GLU A 1 98 ? -0.322 -1.386 19.739 1.00 96.00 98 GLU A O 1
ATOM 746 N N . THR A 1 99 ? -1.890 0.155 20.207 1.00 96.56 99 THR A N 1
ATOM 747 C CA . THR A 1 99 ? -1.189 1.274 19.579 1.00 96.56 99 THR A CA 1
ATOM 748 C C . THR A 1 99 ? -0.987 2.429 20.544 1.00 96.56 99 THR A C 1
ATOM 750 O O . THR A 1 99 ? -1.792 2.663 21.444 1.00 96.56 99 THR A O 1
ATOM 753 N N . ASP A 1 100 ? 0.075 3.195 20.321 1.00 94.56 100 ASP A N 1
ATOM 754 C CA . ASP A 1 100 ? 0.351 4.426 21.046 1.00 94.56 100 ASP A CA 1
ATOM 755 C C . ASP A 1 100 ? -0.595 5.577 20.636 1.00 94.56 100 ASP A C 1
ATOM 757 O O . ASP A 1 100 ? -1.477 5.449 19.783 1.00 94.56 100 ASP A O 1
ATOM 761 N N . ARG A 1 101 ? -0.380 6.761 21.225 1.00 93.44 101 ARG A N 1
ATOM 762 C CA . ARG A 1 101 ? -1.149 7.982 20.912 1.00 93.44 101 ARG A CA 1
ATOM 763 C C . ARG A 1 101 ? -0.989 8.482 19.470 1.00 93.44 101 ARG A C 1
ATOM 765 O O . ARG A 1 101 ? -1.740 9.357 19.057 1.00 93.44 101 ARG A O 1
ATOM 772 N N . LYS A 1 102 ? 0.012 7.998 18.733 1.00 92.88 102 LYS A N 1
ATOM 773 C CA . LYS A 1 102 ? 0.274 8.324 17.324 1.00 92.88 102 LYS A CA 1
ATOM 774 C C . LYS A 1 102 ? -0.185 7.197 16.397 1.00 92.88 102 LYS A C 1
ATOM 776 O O . LYS A 1 102 ? 0.252 7.163 15.247 1.00 92.88 102 LYS A O 1
ATOM 781 N N . GLU A 1 103 ? -1.031 6.291 16.895 1.00 95.44 103 GLU A N 1
ATOM 782 C CA . GLU A 1 103 ? -1.564 5.147 16.152 1.00 95.44 103 GLU A CA 1
ATOM 783 C C . GLU A 1 103 ? -0.452 4.181 15.702 1.00 95.44 103 GLU A C 1
ATOM 785 O O . GLU A 1 103 ? -0.630 3.406 14.765 1.00 95.44 103 GLU A O 1
ATOM 790 N N . ARG A 1 104 ? 0.724 4.214 16.343 1.00 95.62 104 ARG A N 1
ATOM 791 C CA . ARG A 1 104 ? 1.831 3.298 16.052 1.00 95.62 104 ARG A CA 1
ATOM 792 C C . ARG A 1 104 ? 1.713 2.057 16.935 1.00 95.62 104 ARG A C 1
ATOM 794 O O . ARG A 1 104 ? 1.531 2.215 18.140 1.00 95.62 104 ARG A O 1
ATOM 801 N N . PRO A 1 105 ? 1.865 0.840 16.392 1.00 95.94 105 PRO A N 1
ATOM 802 C CA . PRO A 1 105 ? 1.916 -0.374 17.204 1.00 95.94 105 PRO A CA 1
ATOM 803 C C . PRO A 1 105 ? 2.985 -0.289 18.295 1.00 95.94 105 PRO A C 1
ATOM 805 O O . PRO A 1 105 ? 4.125 0.084 17.998 1.00 95.94 105 PRO A O 1
ATOM 808 N N . ILE A 1 106 ? 2.623 -0.646 19.532 1.00 95.88 106 ILE A N 1
ATOM 809 C CA . ILE A 1 106 ? 3.579 -0.739 20.651 1.00 95.88 106 ILE A CA 1
ATOM 810 C C . ILE A 1 106 ? 4.634 -1.793 20.311 1.00 95.88 106 ILE A C 1
ATOM 812 O O . ILE A 1 106 ? 5.837 -1.530 20.363 1.00 95.88 106 ILE A O 1
ATOM 816 N N . GLU A 1 107 ? 4.168 -2.965 19.881 1.00 94.12 107 GLU A N 1
ATOM 817 C CA . GLU A 1 107 ? 5.008 -4.013 19.322 1.00 94.12 107 GLU A CA 1
ATOM 818 C C . GLU A 1 107 ? 5.142 -3.834 17.801 1.00 94.12 107 GLU A C 1
ATOM 820 O O . GLU A 1 107 ? 4.142 -3.852 17.078 1.00 94.12 107 GLU A O 1
ATOM 825 N N . PRO A 1 108 ? 6.362 -3.645 17.261 1.00 92.94 108 PRO A N 1
ATOM 826 C CA . PRO A 1 108 ? 6.525 -3.336 15.845 1.00 92.94 108 PRO A CA 1
ATOM 827 C C . PRO A 1 108 ? 6.147 -4.499 14.916 1.00 92.94 108 PRO A C 1
ATOM 829 O O . PRO A 1 108 ? 6.896 -5.468 14.783 1.00 92.94 108 PRO A O 1
ATOM 832 N N . ILE A 1 109 ? 5.069 -4.332 14.149 1.00 95.62 109 ILE A N 1
ATOM 833 C CA . ILE A 1 109 ? 4.674 -5.267 13.086 1.00 95.62 109 ILE A CA 1
ATOM 834 C C . ILE A 1 109 ? 5.489 -4.988 11.816 1.00 95.62 109 ILE A C 1
ATOM 836 O O . ILE A 1 109 ? 5.618 -3.840 11.366 1.00 95.62 109 ILE A O 1
ATOM 840 N N . LYS A 1 110 ? 6.057 -6.040 11.210 1.00 95.62 110 LYS A N 1
ATOM 841 C CA . LYS A 1 110 ? 6.939 -5.924 10.040 1.00 95.62 110 LYS A CA 1
ATOM 842 C C . LYS A 1 110 ? 6.643 -6.979 8.982 1.00 95.62 110 LYS A C 1
ATOM 844 O O . LYS A 1 110 ? 6.486 -8.153 9.285 1.00 95.62 110 LYS A O 1
ATOM 849 N N . ILE A 1 111 ? 6.709 -6.560 7.724 1.00 96.25 111 ILE A N 1
ATOM 850 C CA . ILE A 1 111 ? 6.841 -7.454 6.574 1.00 96.25 111 ILE A CA 1
ATOM 851 C C . ILE A 1 111 ? 8.291 -7.935 6.527 1.00 96.25 111 ILE A C 1
ATOM 853 O O . ILE A 1 111 ? 9.203 -7.111 6.367 1.00 96.25 111 ILE A O 1
ATOM 857 N N . ILE A 1 112 ? 8.478 -9.247 6.685 1.00 96.06 112 ILE A N 1
ATOM 858 C CA . ILE A 1 112 ? 9.787 -9.918 6.670 1.00 96.06 112 ILE A CA 1
ATOM 859 C C . ILE A 1 112 ? 10.182 -10.285 5.238 1.00 96.06 112 ILE A C 1
ATOM 861 O O . ILE A 1 112 ? 11.298 -10.006 4.813 1.00 96.06 112 ILE A O 1
ATOM 865 N N . LYS A 1 113 ? 9.255 -10.889 4.492 1.00 96.06 113 LYS A N 1
ATOM 866 C CA . LYS A 1 113 ? 9.471 -11.383 3.133 1.00 96.06 113 LYS A CA 1
ATOM 867 C C . LYS A 1 113 ? 8.195 -11.211 2.316 1.00 96.06 113 LYS A C 1
ATOM 869 O O . LYS A 1 113 ? 7.100 -11.388 2.844 1.00 96.06 113 LYS A O 1
ATOM 874 N N . THR A 1 114 ? 8.349 -10.896 1.037 1.00 95.81 114 THR A N 1
ATOM 875 C CA . THR A 1 114 ? 7.280 -10.909 0.034 1.00 95.81 114 THR A CA 1
ATOM 876 C C . THR A 1 114 ? 7.632 -11.935 -1.038 1.00 95.81 114 THR A C 1
ATOM 878 O O . THR A 1 114 ? 8.795 -12.070 -1.416 1.00 95.81 114 THR A O 1
ATOM 881 N N . GLN A 1 115 ? 6.643 -12.694 -1.499 1.00 96.56 115 GLN A N 1
ATOM 882 C CA . GLN A 1 115 ? 6.802 -13.663 -2.579 1.00 96.56 115 GLN A CA 1
ATOM 883 C C . GLN A 1 115 ? 5.666 -13.460 -3.576 1.00 96.56 115 GLN A C 1
ATOM 885 O O . GLN A 1 115 ? 4.499 -13.462 -3.191 1.00 96.56 115 GLN A O 1
ATOM 890 N N . VAL A 1 116 ? 6.023 -13.259 -4.842 1.00 94.88 116 VAL A N 1
ATOM 891 C CA . VAL A 1 116 ? 5.069 -13.156 -5.947 1.00 94.88 116 VAL A CA 1
ATOM 892 C C . VAL A 1 116 ? 4.927 -14.551 -6.543 1.00 94.88 116 VAL A C 1
ATOM 894 O O . VAL A 1 116 ? 5.904 -15.108 -7.030 1.00 94.88 116 VAL A O 1
ATOM 897 N N . PHE A 1 117 ? 3.736 -15.141 -6.431 1.00 93.25 117 PHE A N 1
ATOM 898 C CA . PHE A 1 117 ? 3.468 -16.492 -6.940 1.00 93.25 117 PHE A CA 1
ATOM 899 C C . PHE A 1 117 ? 3.095 -16.502 -8.420 1.00 93.25 117 PHE A C 1
ATOM 901 O O . PHE A 1 117 ? 3.398 -17.458 -9.122 1.00 93.25 117 PHE A O 1
ATOM 908 N N . VAL A 1 118 ? 2.423 -15.446 -8.873 1.00 93.88 118 VAL A N 1
ATOM 909 C CA . VAL A 1 118 ? 2.006 -15.258 -10.261 1.00 93.88 118 VAL A CA 1
ATOM 910 C C . VAL A 1 118 ? 2.308 -13.813 -10.616 1.00 93.88 118 VAL A C 1
ATOM 912 O O . VAL A 1 118 ? 1.771 -12.904 -9.980 1.00 93.88 118 VAL A O 1
ATOM 915 N N . ASN A 1 119 ? 3.181 -13.602 -11.596 1.00 92.25 119 ASN A N 1
ATOM 916 C CA . ASN A 1 119 ? 3.486 -12.279 -12.115 1.00 92.25 119 ASN A CA 1
ATOM 917 C C . ASN A 1 119 ? 2.820 -12.115 -13.494 1.00 92.25 119 ASN A C 1
ATOM 919 O O . ASN A 1 119 ? 3.291 -12.695 -14.469 1.00 92.25 119 ASN A O 1
ATOM 923 N N . PRO A 1 120 ? 1.728 -11.338 -13.607 1.00 92.00 120 PRO A N 1
ATOM 924 C CA . PRO A 1 120 ? 1.021 -11.170 -14.876 1.00 92.00 120 PRO A CA 1
ATOM 925 C C . PRO A 1 120 ? 1.777 -10.289 -15.885 1.00 92.00 120 PRO A C 1
ATOM 927 O O . PRO A 1 120 ? 1.314 -10.140 -17.011 1.00 92.00 120 PRO A O 1
ATOM 930 N N . PHE A 1 121 ? 2.911 -9.697 -15.494 1.00 89.94 121 PHE A N 1
ATOM 931 C CA . PHE A 1 121 ? 3.681 -8.763 -16.317 1.00 89.94 121 PHE A CA 1
ATOM 932 C C . PHE A 1 121 ? 4.990 -9.347 -16.863 1.00 89.94 121 PHE A C 1
ATOM 934 O O . PHE A 1 121 ? 5.737 -8.604 -17.486 1.00 89.94 121 PHE A O 1
ATOM 941 N N . GLU A 1 122 ? 5.298 -10.634 -16.658 1.00 86.19 122 GLU A N 1
ATOM 942 C CA . GLU A 1 122 ? 6.582 -11.226 -17.099 1.00 86.19 122 GLU A CA 1
ATOM 943 C C . GLU A 1 122 ? 6.870 -10.967 -18.579 1.00 86.19 122 GLU A C 1
ATOM 945 O O . GLU A 1 122 ? 7.924 -10.439 -18.915 1.00 86.19 122 GLU A O 1
ATOM 950 N N . THR A 1 123 ? 5.891 -11.214 -19.447 1.00 83.38 123 THR A N 1
ATOM 951 C CA . THR A 1 123 ? 6.052 -11.017 -20.894 1.00 83.38 123 THR A CA 1
ATOM 952 C C . THR A 1 123 ? 6.306 -9.558 -21.262 1.00 83.38 123 THR A C 1
ATOM 954 O O . THR A 1 123 ? 7.120 -9.270 -22.128 1.00 83.38 123 THR A O 1
ATOM 957 N N . ILE A 1 124 ? 5.636 -8.625 -20.582 1.00 84.62 124 ILE A N 1
ATOM 958 C CA . ILE A 1 124 ? 5.784 -7.187 -20.839 1.00 84.62 124 ILE A CA 1
ATOM 959 C C . ILE A 1 124 ? 7.179 -6.722 -20.411 1.00 84.62 124 ILE A C 1
ATOM 961 O O . ILE A 1 124 ? 7.814 -5.944 -21.115 1.00 84.62 124 ILE A O 1
ATOM 965 N N . LEU A 1 125 ? 7.674 -7.225 -19.280 1.00 81.81 125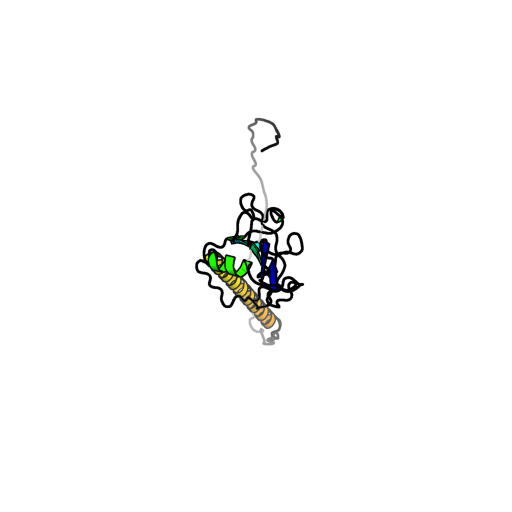 LEU A N 1
ATOM 966 C CA . LEU A 1 125 ? 9.006 -6.891 -18.782 1.00 81.81 125 LEU A CA 1
ATOM 967 C C . LEU A 1 125 ? 10.108 -7.423 -19.704 1.00 81.81 125 LEU A C 1
ATOM 969 O O . LEU A 1 125 ? 11.088 -6.716 -19.947 1.00 81.81 125 LEU A O 1
ATOM 973 N N . ASP A 1 126 ? 9.939 -8.636 -20.229 1.00 83.19 126 ASP A N 1
ATOM 974 C CA . ASP A 1 126 ? 10.881 -9.236 -21.174 1.00 83.19 126 ASP A CA 1
ATOM 975 C C . ASP A 1 126 ? 10.929 -8.447 -22.493 1.00 83.19 126 ASP A C 1
ATOM 977 O O . ASP A 1 126 ? 12.017 -8.124 -22.982 1.00 83.19 126 ASP A O 1
ATOM 981 N N . ASP A 1 127 ? 9.766 -8.062 -23.028 1.00 82.62 127 ASP A N 1
ATOM 982 C CA . ASP A 1 127 ? 9.660 -7.256 -24.248 1.00 82.62 127 ASP A CA 1
ATOM 983 C C . ASP A 1 127 ? 10.280 -5.858 -24.067 1.00 82.62 127 ASP A C 1
ATOM 985 O O . ASP A 1 127 ? 11.058 -5.400 -24.909 1.00 82.62 127 ASP A O 1
ATOM 989 N N . GLU A 1 128 ? 9.997 -5.181 -22.949 1.00 86.06 128 GLU A N 1
ATOM 990 C CA . GLU A 1 128 ? 10.589 -3.876 -22.626 1.00 86.06 128 GLU A CA 1
ATOM 991 C C . GLU A 1 128 ? 12.115 -3.956 -22.462 1.00 86.06 128 GLU A C 1
ATOM 993 O O . GLU A 1 128 ? 12.843 -3.054 -22.890 1.00 86.06 128 GLU A O 1
ATOM 998 N N . ALA A 1 129 ? 12.623 -5.030 -21.852 1.00 84.12 129 ALA A N 1
ATOM 999 C CA . ALA A 1 129 ? 14.056 -5.250 -21.696 1.00 84.12 129 ALA A CA 1
ATOM 1000 C C . ALA A 1 129 ? 14.743 -5.504 -23.046 1.00 84.12 129 ALA A C 1
ATOM 1002 O O . ALA A 1 129 ? 15.834 -4.978 -23.290 1.00 84.12 129 ALA A O 1
ATOM 1003 N N . ALA A 1 130 ? 14.102 -6.264 -23.938 1.00 85.75 130 ALA A N 1
ATOM 1004 C CA . ALA A 1 130 ? 14.602 -6.506 -25.287 1.00 85.75 130 ALA A CA 1
ATOM 1005 C C . ALA A 1 130 ? 14.678 -5.205 -26.103 1.00 85.75 130 ALA A C 1
ATOM 1007 O O . ALA A 1 130 ? 15.713 -4.929 -26.711 1.00 85.75 130 ALA A O 1
ATOM 1008 N N . GLN A 1 131 ? 13.633 -4.372 -26.048 1.00 88.38 131 GLN A N 1
ATOM 1009 C CA . GLN A 1 131 ? 13.598 -3.076 -26.734 1.00 88.38 131 GLN A CA 1
ATOM 1010 C C . GLN A 1 131 ? 14.689 -2.127 -26.233 1.00 88.38 131 GLN A C 1
ATOM 1012 O O . GLN A 1 131 ? 15.418 -1.552 -27.041 1.00 88.38 131 GLN A O 1
ATOM 1017 N N . LYS A 1 132 ? 14.860 -2.010 -24.909 1.00 87.69 132 LYS A N 1
ATOM 1018 C CA . LYS A 1 132 ? 15.922 -1.177 -24.318 1.00 87.69 132 LYS A CA 1
ATOM 1019 C C . LYS A 1 132 ? 17.312 -1.638 -24.740 1.00 87.69 132 LYS A C 1
ATOM 1021 O O . LYS A 1 132 ? 18.159 -0.810 -25.058 1.00 87.69 132 LYS A O 1
ATOM 1026 N N . LYS A 1 133 ? 17.546 -2.952 -24.777 1.00 90.38 133 LYS A N 1
ATOM 1027 C CA . LYS A 1 133 ? 18.825 -3.510 -25.220 1.00 90.38 133 LYS A CA 1
ATOM 1028 C C . LYS A 1 133 ? 19.095 -3.206 -26.695 1.00 90.38 133 LYS A C 1
ATOM 1030 O O . LYS A 1 133 ? 20.201 -2.799 -27.032 1.00 90.38 133 LYS A O 1
ATOM 1035 N N . GLU A 1 134 ? 18.094 -3.365 -27.559 1.00 92.38 134 GLU A N 1
ATOM 1036 C CA . GLU A 1 134 ? 18.224 -3.043 -28.984 1.00 92.38 134 GLU A CA 1
ATOM 1037 C C . GLU A 1 134 ? 18.504 -1.548 -29.205 1.00 92.38 134 GLU A C 1
ATOM 1039 O O . GLU A 1 134 ? 19.330 -1.185 -30.042 1.00 92.38 134 GLU A O 1
ATOM 1044 N N . GLU A 1 135 ? 17.853 -0.670 -28.440 1.00 91.88 135 GLU A N 1
ATOM 1045 C CA . GLU A 1 135 ? 18.090 0.773 -28.495 1.00 91.88 135 GLU A CA 1
ATOM 1046 C C . GLU A 1 135 ? 19.496 1.146 -27.999 1.00 91.88 135 GLU A C 1
ATOM 1048 O O . GLU A 1 135 ? 20.194 1.916 -28.661 1.00 91.88 135 GLU A O 1
ATOM 1053 N N . GLU A 1 136 ? 19.961 0.554 -26.894 1.00 92.12 136 GLU A N 1
ATOM 1054 C CA . GLU A 1 136 ? 21.332 0.732 -26.402 1.00 92.12 136 GLU A CA 1
ATOM 1055 C C . GLU A 1 136 ? 22.385 0.241 -27.402 1.00 92.12 136 GLU A C 1
ATOM 1057 O O . GLU A 1 136 ? 23.409 0.902 -27.590 1.00 92.12 136 GLU A O 1
ATOM 1062 N N . ASP A 1 137 ? 22.154 -0.907 -28.042 1.00 93.81 137 ASP A N 1
ATOM 1063 C CA . ASP A 1 137 ? 23.068 -1.466 -29.037 1.00 93.81 137 ASP A CA 1
ATOM 1064 C C . ASP A 1 137 ? 23.129 -0.564 -30.282 1.00 93.81 137 ASP A C 1
ATOM 1066 O O . ASP A 1 137 ? 24.226 -0.237 -30.745 1.00 93.81 137 ASP A O 1
ATOM 1070 N N . LYS A 1 138 ? 21.984 -0.038 -30.746 1.00 95.12 138 LYS A N 1
ATOM 1071 C CA . LYS A 1 138 ? 21.927 0.979 -31.815 1.00 95.12 138 LYS A CA 1
ATOM 1072 C C . LYS A 1 138 ? 22.660 2.263 -31.431 1.00 95.12 138 LYS A C 1
ATOM 1074 O O . LYS A 1 138 ? 23.358 2.843 -32.264 1.00 95.12 138 LYS A O 1
ATOM 1079 N N . LEU A 1 139 ? 22.525 2.717 -30.184 1.00 93.81 139 LEU A N 1
ATOM 1080 C CA . LEU A 1 139 ? 23.192 3.927 -29.704 1.00 93.81 139 LEU A CA 1
ATOM 1081 C C . LEU A 1 139 ? 24.717 3.743 -29.659 1.00 93.81 139 LEU A C 1
ATOM 1083 O O . LEU A 1 139 ? 25.455 4.619 -30.112 1.00 93.81 139 LEU A O 1
ATOM 1087 N N . LYS A 1 140 ? 25.191 2.588 -29.171 1.00 93.94 140 LYS A N 1
ATOM 1088 C CA . LYS A 1 140 ? 26.619 2.229 -29.150 1.00 93.94 140 LYS A CA 1
ATOM 1089 C C . LYS A 1 140 ? 27.190 2.122 -30.559 1.00 93.94 140 LYS A C 1
ATOM 1091 O O . LYS A 1 140 ? 28.270 2.649 -30.806 1.00 93.94 140 LYS A O 1
ATOM 1096 N N . GLU A 1 141 ? 26.477 1.487 -31.486 1.00 93.81 141 GLU A N 1
ATOM 1097 C CA . GLU A 1 141 ? 26.906 1.386 -32.884 1.00 93.81 141 GLU A CA 1
ATOM 1098 C C . GLU A 1 141 ? 26.993 2.769 -33.545 1.00 93.81 141 GLU A C 1
ATOM 1100 O O . GLU A 1 141 ? 28.011 3.103 -34.152 1.00 93.81 141 GLU A O 1
ATOM 1105 N N . ALA A 1 142 ? 25.976 3.617 -33.359 1.00 92.06 142 ALA A N 1
ATOM 1106 C CA . ALA A 1 142 ? 25.986 4.989 -33.859 1.00 92.06 142 ALA A CA 1
ATOM 1107 C C . ALA A 1 142 ? 27.149 5.811 -33.277 1.00 92.06 142 ALA A C 1
ATOM 1109 O 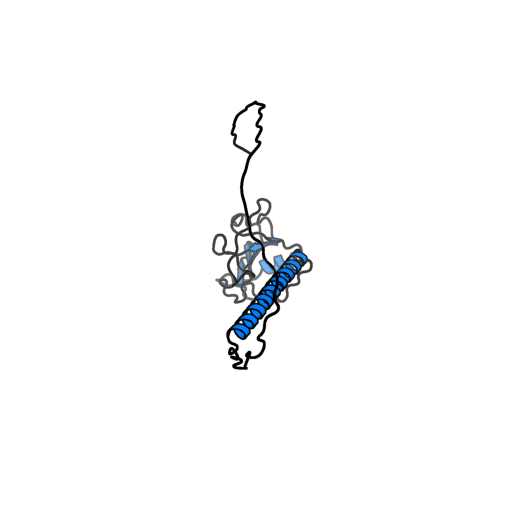O . ALA A 1 142 ? 27.768 6.609 -33.987 1.00 92.06 142 ALA A O 1
ATOM 1110 N N . GLN A 1 143 ? 27.473 5.603 -31.999 1.00 92.12 143 GLN A N 1
ATOM 1111 C CA . GLN A 1 143 ? 28.587 6.273 -31.337 1.00 92.12 143 GLN A CA 1
ATOM 1112 C C . GLN A 1 143 ? 29.945 5.783 -31.860 1.00 92.12 143 GLN A C 1
ATOM 1114 O O . GLN A 1 143 ? 30.785 6.607 -32.207 1.00 92.12 143 GLN A O 1
ATOM 1119 N N . LEU A 1 144 ? 30.126 4.471 -32.041 1.00 92.38 144 LEU A N 1
ATOM 1120 C CA . LEU A 1 144 ? 31.327 3.897 -32.660 1.00 92.38 144 LEU A CA 1
ATOM 1121 C C . LEU A 1 144 ? 31.530 4.394 -34.098 1.00 92.38 144 LEU A C 1
ATOM 1123 O O . LEU A 1 144 ? 32.648 4.738 -34.486 1.00 92.38 144 LEU A O 1
ATOM 1127 N N . LEU A 1 145 ? 30.454 4.472 -34.889 1.00 91.94 145 LEU A N 1
ATOM 1128 C CA . LEU A 1 145 ? 30.499 5.032 -36.241 1.00 91.94 145 LEU A CA 1
ATOM 1129 C C . LEU A 1 145 ? 30.943 6.499 -36.214 1.00 91.94 145 LEU A C 1
ATOM 1131 O O . LEU A 1 145 ? 31.820 6.883 -36.991 1.00 91.94 145 LEU A O 1
ATOM 1135 N N . ARG A 1 146 ? 30.401 7.305 -35.297 1.00 91.38 146 ARG A N 1
ATOM 1136 C CA . ARG A 1 146 ? 30.789 8.711 -35.125 1.00 91.38 146 ARG A CA 1
ATOM 1137 C C . ARG A 1 146 ? 32.263 8.860 -34.741 1.00 91.38 146 ARG A C 1
ATOM 1139 O O . ARG A 1 146 ? 32.982 9.602 -35.409 1.00 91.38 146 ARG A O 1
ATOM 1146 N N . ASP A 1 147 ? 32.716 8.103 -33.746 1.00 89.88 147 ASP A N 1
ATOM 1147 C CA . ASP A 1 147 ? 34.107 8.111 -33.287 1.00 89.88 147 ASP A CA 1
ATOM 1148 C C . ASP A 1 147 ? 35.062 7.696 -34.422 1.00 89.88 147 ASP A C 1
ATOM 1150 O O . ASP A 1 147 ? 36.111 8.312 -34.626 1.00 89.88 147 ASP A O 1
ATOM 1154 N N . SER A 1 148 ? 34.675 6.706 -35.237 1.00 88.19 148 SER A N 1
ATOM 1155 C CA . SER A 1 148 ? 35.466 6.277 -36.399 1.00 88.19 148 SER A CA 1
ATOM 1156 C C . SER A 1 148 ? 35.597 7.367 -37.478 1.00 88.19 148 SER A C 1
ATOM 1158 O O . SER A 1 148 ? 36.675 7.543 -38.059 1.00 88.19 148 SER A O 1
ATOM 1160 N N . MET A 1 149 ? 34.535 8.144 -37.724 1.00 83.75 149 MET A N 1
ATOM 1161 C CA . MET A 1 149 ? 34.542 9.249 -38.689 1.00 83.75 149 MET A CA 1
ATOM 1162 C C . MET A 1 149 ? 35.411 10.422 -38.218 1.00 83.75 149 MET A C 1
ATOM 1164 O O . MET A 1 149 ? 36.122 11.019 -39.033 1.00 83.75 149 MET A O 1
ATOM 1168 N N . ASP A 1 150 ? 35.410 10.728 -36.919 1.00 82.12 150 ASP A N 1
ATOM 1169 C CA . ASP A 1 150 ? 36.251 11.782 -36.343 1.00 82.12 150 ASP A CA 1
ATOM 1170 C C . ASP A 1 150 ? 37.748 11.438 -36.438 1.00 82.12 150 ASP A C 1
ATOM 1172 O O . ASP A 1 150 ? 38.568 12.299 -36.780 1.00 82.12 150 ASP A O 1
ATOM 1176 N N . VAL A 1 151 ? 38.116 10.164 -36.252 1.00 79.81 151 VAL A N 1
ATOM 1177 C CA . VAL A 1 151 ? 39.499 9.688 -36.450 1.00 79.81 151 VAL A CA 1
ATOM 1178 C C . VAL A 1 151 ? 39.945 9.838 -37.909 1.00 79.81 151 VAL A C 1
ATOM 1180 O O . VAL A 1 151 ? 41.055 10.311 -38.165 1.00 79.81 151 VAL A O 1
ATOM 1183 N N . MET A 1 152 ? 39.091 9.492 -38.881 1.00 75.19 152 MET A N 1
ATOM 1184 C CA . MET A 1 152 ? 39.416 9.637 -40.309 1.00 75.19 152 MET A CA 1
ATOM 1185 C C . MET A 1 152 ? 39.591 11.109 -40.710 1.00 75.19 152 MET A C 1
ATOM 1187 O O . MET A 1 152 ? 40.484 11.440 -41.493 1.00 75.19 152 MET A O 1
ATOM 1191 N N . LYS A 1 153 ? 38.769 12.005 -40.152 1.00 74.62 153 LYS A N 1
ATOM 1192 C CA . LYS A 1 153 ? 38.816 13.445 -40.437 1.00 74.62 153 LYS A CA 1
ATOM 1193 C C . LYS A 1 153 ? 40.082 14.119 -39.899 1.00 74.62 153 LYS A C 1
ATOM 1195 O O . LYS A 1 153 ? 40.581 15.052 -40.529 1.00 74.62 153 LYS A O 1
ATOM 1200 N N . ASN A 1 154 ? 40.616 13.627 -38.782 1.00 70.50 154 ASN A N 1
ATOM 1201 C CA . ASN A 1 154 ? 41.809 14.172 -38.130 1.00 70.50 154 ASN A CA 1
ATOM 1202 C C . ASN A 1 154 ? 43.124 13.499 -38.562 1.00 70.50 154 ASN A C 1
ATOM 1204 O O . ASN A 1 154 ? 44.188 13.861 -38.054 1.00 70.50 154 ASN A O 1
ATOM 1208 N N . HIS A 1 155 ? 43.097 12.552 -39.508 1.00 67.38 155 HIS A N 1
ATOM 1209 C CA . HIS A 1 155 ? 44.330 11.964 -40.027 1.00 67.38 155 HIS A CA 1
ATOM 1210 C C . HIS A 1 155 ? 45.101 12.989 -40.886 1.00 67.38 155 HIS A C 1
ATOM 1212 O O . HIS A 1 155 ? 44.519 13.595 -41.793 1.00 67.38 155 HIS A O 1
ATOM 1218 N N . PRO A 1 156 ? 46.411 13.204 -40.653 1.00 66.94 156 PRO A N 1
ATOM 1219 C CA . PRO A 1 156 ? 47.188 14.159 -41.432 1.00 66.94 156 PRO A CA 1
ATOM 1220 C C . PRO A 1 156 ? 47.211 13.733 -42.903 1.00 66.94 156 PRO A C 1
ATOM 1222 O O . PRO A 1 156 ? 47.621 12.621 -43.241 1.00 66.94 156 PRO A O 1
ATOM 1225 N N . LYS A 1 157 ? 46.783 14.629 -43.802 1.00 59.66 157 LYS A N 1
ATOM 1226 C CA . LYS A 1 157 ? 46.906 14.408 -45.246 1.00 59.66 157 LYS A CA 1
ATOM 1227 C C . LYS A 1 157 ? 48.389 14.260 -45.580 1.00 59.66 157 LYS A C 1
ATOM 1229 O O . LYS A 1 157 ? 49.125 15.244 -45.579 1.00 59.66 157 LYS A O 1
ATOM 1234 N N . ARG A 1 158 ? 48.833 13.040 -45.891 1.00 57.59 158 ARG A N 1
ATOM 1235 C CA . ARG A 1 158 ? 50.120 12.826 -46.558 1.00 57.59 158 ARG A CA 1
ATOM 1236 C C . ARG A 1 158 ? 50.036 13.488 -47.933 1.00 57.59 158 ARG A C 1
ATOM 1238 O O . ARG A 1 158 ? 49.419 12.945 -48.844 1.00 57.59 158 ARG A O 1
ATOM 1245 N N . SER A 1 159 ? 50.636 14.666 -48.085 1.00 58.56 159 SER A N 1
ATOM 1246 C CA . SER A 1 159 ? 50.942 15.210 -49.403 1.00 58.56 159 SER A CA 1
ATOM 1247 C C . SER A 1 159 ? 52.011 14.315 -50.031 1.00 58.56 159 SER A C 1
ATOM 1249 O O . SER A 1 159 ? 53.180 14.341 -49.651 1.00 58.56 159 SER A O 1
ATOM 1251 N N . SER A 1 160 ? 51.624 13.464 -50.981 1.00 55.69 160 SER A N 1
ATOM 1252 C CA . SER A 1 160 ? 52.605 12.777 -51.816 1.00 55.69 160 SER A CA 1
ATOM 1253 C C . SER A 1 160 ? 53.158 13.780 -52.829 1.00 55.69 160 SER A C 1
ATOM 1255 O O . SER A 1 160 ? 52.646 13.919 -53.940 1.00 55.69 160 SER A O 1
ATOM 1257 N N . THR A 1 161 ? 54.208 14.503 -52.456 1.00 56.16 161 THR A N 1
ATOM 1258 C CA . THR A 1 161 ? 55.040 15.224 -53.423 1.00 56.16 161 THR A CA 1
ATOM 1259 C C . THR A 1 161 ? 55.911 14.190 -54.140 1.00 56.16 161 THR A C 1
ATOM 1261 O O . THR A 1 161 ? 57.050 13.949 -53.757 1.00 56.16 161 THR A O 1
ATOM 1264 N N . GLY A 1 162 ? 55.342 13.507 -55.136 1.00 50.88 162 GLY A N 1
ATOM 1265 C CA . GLY A 1 162 ? 55.995 12.431 -55.885 1.00 50.88 162 GLY A CA 1
ATOM 1266 C C . GLY A 1 162 ? 55.666 12.513 -57.372 1.00 50.88 162 GLY A C 1
ATOM 1267 O O . GLY A 1 162 ? 54.618 12.058 -57.805 1.00 50.88 162 GLY A O 1
ATOM 1268 N N . ILE A 1 163 ? 56.572 13.163 -58.104 1.00 58.66 163 ILE A N 1
ATOM 1269 C CA . ILE A 1 163 ? 56.749 13.280 -59.563 1.00 58.66 163 ILE A CA 1
ATOM 1270 C C . ILE A 1 163 ? 55.804 12.416 -60.427 1.00 58.66 163 ILE A C 1
ATOM 1272 O O . ILE A 1 163 ? 56.071 11.256 -60.717 1.00 58.66 163 ILE A O 1
ATOM 1276 N N . GLY A 1 164 ? 54.744 13.048 -60.936 1.00 50.88 164 GLY A N 1
ATOM 1277 C CA . GLY A 1 164 ? 53.961 12.597 -62.089 1.00 50.88 164 GLY A CA 1
ATOM 1278 C C . GLY A 1 164 ? 54.302 13.431 -63.325 1.00 50.88 164 GLY A C 1
ATOM 1279 O O . GLY A 1 164 ? 53.478 14.194 -63.817 1.00 50.88 164 GLY A O 1
ATOM 1280 N N . LYS A 1 165 ? 55.549 13.356 -63.793 1.00 54.31 165 LYS A N 1
ATOM 1281 C CA . LYS A 1 165 ? 55.995 13.929 -65.070 1.00 54.31 165 LYS A CA 1
ATOM 1282 C C . LYS A 1 165 ? 56.772 12.839 -65.779 1.00 54.31 165 LYS A C 1
ATOM 1284 O O . LYS A 1 165 ? 57.904 12.639 -65.395 1.00 54.31 165 LYS A O 1
ATOM 1289 N N . TYR A 1 166 ? 56.140 12.116 -66.699 1.00 54.31 166 TYR A N 1
ATOM 1290 C CA . TYR A 1 166 ? 56.705 11.511 -67.920 1.00 54.31 166 TYR A CA 1
ATOM 1291 C C . TYR A 1 166 ? 55.649 10.565 -68.502 1.00 54.31 166 TYR A C 1
ATOM 1293 O O . TYR A 1 166 ? 55.691 9.360 -68.306 1.00 54.31 166 TYR A O 1
ATOM 1301 N N . LEU A 1 167 ? 54.674 11.143 -69.203 1.00 49.94 167 LEU A N 1
ATOM 1302 C CA . LEU A 1 167 ? 53.876 10.471 -70.229 1.00 49.94 167 LEU A CA 1
ATOM 1303 C C . LEU A 1 167 ? 53.369 11.564 -71.175 1.00 49.94 167 LEU A C 1
ATOM 1305 O O . LEU A 1 167 ? 52.264 12.081 -71.057 1.00 49.94 167 LEU A O 1
ATOM 1309 N N . SER A 1 168 ? 54.250 11.973 -72.087 1.00 41.09 168 SER A N 1
ATOM 1310 C CA . SER A 1 168 ? 53.911 12.773 -73.260 1.00 41.09 168 SER A CA 1
ATOM 1311 C C . SER A 1 168 ? 54.197 11.941 -74.504 1.00 41.09 168 SER A C 1
ATOM 1313 O O . SER A 1 168 ? 55.347 11.572 -74.728 1.00 41.09 168 SER A O 1
ATOM 1315 N N . THR A 1 169 ? 53.179 11.659 -75.317 1.00 38.56 169 THR A N 1
ATOM 1316 C CA . THR A 1 169 ? 53.051 12.107 -76.720 1.00 38.56 169 THR A CA 1
ATOM 1317 C C . THR A 1 169 ? 52.001 11.277 -77.472 1.00 38.56 169 THR A C 1
ATOM 1319 O O . THR A 1 169 ? 52.118 10.073 -77.640 1.00 38.56 169 THR A O 1
ATOM 1322 N N . SER A 1 170 ? 50.964 11.986 -77.922 1.00 39.25 170 SER A N 1
ATOM 1323 C CA . SER A 1 170 ? 50.348 11.929 -79.254 1.00 39.25 170 SER A CA 1
ATOM 1324 C C . SER A 1 170 ? 50.305 10.580 -79.992 1.00 39.25 170 SER A C 1
ATOM 1326 O O . SER A 1 170 ? 51.300 10.145 -80.568 1.00 39.25 170 SER A O 1
ATOM 1328 N N . HIS A 1 171 ? 49.097 10.027 -80.154 1.00 38.97 171 HIS A N 1
ATOM 1329 C CA . HIS A 1 171 ? 48.683 9.468 -81.441 1.00 38.97 171 HIS A CA 1
ATOM 1330 C C . HIS A 1 171 ? 47.309 10.008 -81.851 1.00 38.97 171 HIS A C 1
ATOM 1332 O O . HIS A 1 171 ? 46.382 10.167 -81.066 1.00 38.97 171 HIS A O 1
ATOM 1338 N N . LYS A 1 172 ? 47.282 10.369 -83.127 1.00 38.31 172 LYS A N 1
ATOM 1339 C CA . LYS A 1 172 ? 46.328 11.168 -83.891 1.00 38.31 172 LYS A CA 1
ATOM 1340 C C . LYS A 1 172 ? 45.092 10.353 -84.297 1.00 38.31 172 LYS A C 1
ATOM 1342 O O . LYS A 1 172 ? 45.223 9.155 -84.525 1.00 38.31 172 LYS A O 1
ATOM 1347 N N . ARG A 1 173 ? 44.012 11.091 -84.621 1.00 31.78 173 ARG A N 1
ATOM 1348 C CA . ARG A 1 173 ? 42.801 10.764 -85.432 1.00 31.78 173 ARG A CA 1
ATOM 1349 C C . ARG A 1 173 ? 41.531 10.571 -84.582 1.00 31.78 173 ARG A C 1
ATOM 1351 O O . ARG A 1 173 ? 41.580 9.869 -83.593 1.00 31.78 173 ARG A O 1
ATOM 1358 N N . LYS A 1 174 ? 40.362 11.128 -84.921 1.00 33.12 174 LYS A N 1
ATOM 1359 C CA . LYS A 1 174 ? 39.888 11.807 -86.143 1.00 33.12 174 LYS A CA 1
ATOM 1360 C C . LYS A 1 174 ? 38.658 12.678 -85.810 1.00 33.12 174 LYS A C 1
ATOM 1362 O O . LYS A 1 174 ? 37.964 12.437 -84.833 1.00 33.12 174 LYS A O 1
ATOM 1367 N N . SER A 1 175 ? 38.438 13.662 -86.674 1.00 35.56 175 SER A N 1
ATOM 1368 C CA . SER A 1 175 ? 37.305 14.582 -86.822 1.00 35.56 175 SER A CA 1
ATOM 1369 C C . SER A 1 175 ? 35.923 13.914 -86.951 1.00 35.56 175 SER A C 1
ATOM 1371 O O . SER A 1 175 ? 35.821 12.872 -87.592 1.00 35.56 175 SER A O 1
ATOM 1373 N N . HIS A 1 176 ? 34.854 14.545 -86.443 1.00 33.50 176 HIS A N 1
ATOM 1374 C CA . HIS A 1 176 ? 33.925 15.395 -87.221 1.00 33.50 176 HIS A CA 1
ATOM 1375 C C . HIS A 1 176 ? 32.771 15.952 -86.355 1.00 33.50 176 HIS A C 1
ATOM 1377 O O . HIS A 1 176 ? 32.220 15.261 -85.506 1.00 33.50 176 HIS A O 1
ATOM 1383 N N . ALA A 1 177 ? 32.440 17.223 -86.608 1.00 32.41 177 ALA A N 1
ATOM 1384 C CA . ALA A 1 177 ? 31.219 17.946 -86.221 1.00 32.41 177 ALA A CA 1
ATOM 1385 C C . ALA A 1 177 ? 29.997 17.401 -87.018 1.00 32.41 177 ALA A C 1
ATOM 1387 O O . ALA A 1 177 ? 30.216 16.646 -87.959 1.00 32.41 177 ALA A O 1
ATOM 1388 N N . ALA A 1 178 ? 28.711 17.708 -86.814 1.00 31.31 178 ALA A N 1
ATOM 1389 C CA . ALA A 1 178 ? 27.959 18.768 -86.140 1.00 31.31 178 ALA A CA 1
ATOM 1390 C C . ALA A 1 178 ? 26.454 18.366 -86.108 1.00 31.31 178 ALA A C 1
ATOM 1392 O O . ALA A 1 178 ? 26.059 17.457 -86.834 1.00 31.31 178 ALA A O 1
ATOM 1393 N N . ALA A 1 179 ? 25.653 19.169 -85.387 1.00 31.06 179 ALA A N 1
ATOM 1394 C CA . ALA A 1 179 ? 24.240 19.528 -85.633 1.00 31.06 179 ALA A CA 1
ATOM 1395 C C . ALA A 1 179 ? 23.113 18.830 -84.825 1.00 31.06 179 ALA A C 1
ATOM 1397 O O . ALA A 1 179 ? 22.751 17.682 -85.060 1.00 31.06 179 ALA A O 1
ATOM 1398 N N . SER A 1 180 ? 22.513 19.620 -83.922 1.00 32.84 180 SER A N 1
ATOM 1399 C CA . SER A 1 180 ? 21.082 19.634 -83.523 1.00 32.84 180 SER A CA 1
ATOM 1400 C C . SER A 1 180 ? 20.254 20.417 -84.591 1.00 32.84 180 SER A C 1
ATOM 1402 O O . SER A 1 180 ? 20.911 20.894 -85.523 1.00 32.84 180 SER A O 1
ATOM 1404 N N . PRO A 1 181 ? 18.920 20.703 -84.492 1.00 50.00 181 PRO A N 1
ATOM 1405 C CA . PRO A 1 181 ? 17.921 20.476 -83.416 1.00 50.00 181 PRO A CA 1
ATOM 1406 C C . PRO A 1 181 ? 16.452 20.147 -83.888 1.00 50.00 181 PRO A C 1
ATOM 1408 O O . PRO A 1 181 ? 16.219 19.958 -85.076 1.00 50.00 181 PRO A O 1
ATOM 1411 N N . GLU A 1 182 ? 15.496 20.157 -82.928 1.00 32.75 182 GLU A N 1
ATOM 1412 C CA . GLU A 1 182 ? 14.019 20.404 -83.036 1.00 32.75 182 GLU A CA 1
ATOM 1413 C C . GLU A 1 182 ? 13.096 19.333 -83.674 1.00 32.75 182 GLU A C 1
ATOM 1415 O O . GLU A 1 182 ? 13.522 18.583 -84.538 1.00 32.75 182 GLU A O 1
ATOM 1420 N N . GLU A 1 183 ? 11.796 19.166 -83.373 1.00 30.62 183 GLU A N 1
ATOM 1421 C CA . GLU A 1 183 ? 10.815 19.563 -82.334 1.00 30.62 183 GLU A CA 1
ATOM 1422 C C . GLU A 1 183 ? 9.502 18.765 -82.613 1.00 30.62 183 GLU A C 1
ATOM 1424 O O . GLU A 1 183 ? 9.381 18.109 -83.647 1.00 30.62 183 GLU A O 1
ATOM 1429 N N . ALA A 1 184 ? 8.500 18.929 -81.732 1.00 32.34 184 ALA A N 1
ATOM 1430 C CA . ALA A 1 184 ? 7.047 18.748 -81.932 1.00 32.34 184 ALA A CA 1
ATOM 1431 C C . ALA A 1 184 ? 6.458 17.333 -81.706 1.00 32.34 184 ALA A C 1
ATOM 1433 O O . ALA A 1 184 ? 6.726 16.388 -82.433 1.00 32.34 184 AL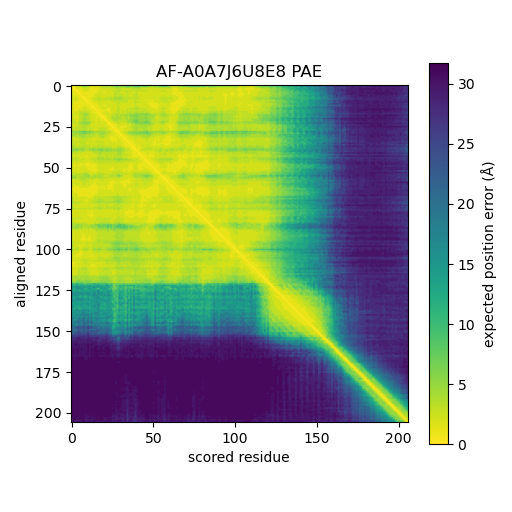A A O 1
ATOM 1434 N N . SER A 1 185 ? 5.732 17.080 -80.607 1.00 30.77 185 SER A N 1
ATOM 1435 C CA . SER A 1 185 ? 4.386 17.548 -80.186 1.00 30.77 185 SER A CA 1
ATOM 1436 C C . SER A 1 185 ? 3.252 16.644 -80.683 1.00 30.77 185 SER A C 1
ATOM 1438 O O . SER A 1 185 ? 3.220 16.257 -81.846 1.00 30.77 185 SER A O 1
ATOM 1440 N N . GLY A 1 186 ? 2.291 16.355 -79.801 1.00 30.62 186 GLY A N 1
ATOM 1441 C CA . GLY A 1 186 ? 1.074 15.621 -80.147 1.00 30.62 186 GLY A CA 1
ATOM 1442 C C . GLY A 1 186 ? 0.253 15.228 -78.921 1.00 30.62 186 GLY A C 1
ATOM 1443 O O . GLY A 1 186 ? 0.226 14.066 -78.535 1.00 30.62 186 GLY A O 1
ATOM 1444 N N . ALA A 1 187 ? -0.387 16.214 -78.293 1.00 34.56 187 ALA A N 1
ATOM 1445 C CA . ALA A 1 187 ? -1.423 16.030 -77.279 1.00 34.56 187 ALA A CA 1
ATOM 1446 C C . ALA A 1 187 ? -2.738 15.548 -77.911 1.00 34.56 187 ALA A C 1
ATOM 1448 O O . ALA A 1 187 ? -3.063 16.036 -78.987 1.00 34.56 187 ALA A O 1
ATOM 1449 N N . VAL A 1 188 ? -3.551 14.745 -77.205 1.00 35.34 188 VAL A N 1
ATOM 1450 C CA . VAL A 1 188 ? -5.025 14.805 -77.319 1.00 35.34 188 VAL A CA 1
ATOM 1451 C C . VAL A 1 188 ? -5.702 14.506 -75.971 1.00 35.34 188 VAL A C 1
ATOM 1453 O O . VAL A 1 188 ? -5.461 13.489 -75.325 1.00 35.34 188 VAL A O 1
ATOM 1456 N N . LEU A 1 189 ? -6.552 15.464 -75.594 1.00 31.59 189 LEU A N 1
ATOM 1457 C CA . LEU A 1 189 ? -7.547 15.525 -74.523 1.00 31.59 189 LEU A CA 1
ATOM 1458 C C . LEU A 1 189 ? -8.752 14.584 -74.728 1.00 31.59 189 LEU A C 1
ATOM 1460 O O . LEU A 1 189 ? -9.132 14.292 -75.855 1.00 31.59 189 LEU A O 1
ATOM 1464 N N . GLY A 1 190 ? -9.503 14.361 -73.642 1.00 31.34 190 GLY A N 1
ATOM 1465 C CA . GLY A 1 190 ? -10.971 14.233 -73.687 1.00 31.34 190 GLY A CA 1
ATOM 1466 C C . GLY A 1 190 ? -11.514 13.339 -72.571 1.00 31.34 190 GLY A C 1
ATOM 1467 O O . GLY A 1 190 ? -11.368 12.131 -72.655 1.00 31.34 190 GLY A O 1
ATOM 1468 N N . GLN A 1 191 ? -11.945 13.904 -71.430 1.00 33.53 191 GLN A N 1
ATOM 1469 C CA . GLN A 1 191 ? -13.353 14.235 -71.092 1.00 33.53 191 GLN A CA 1
ATOM 1470 C C . GLN A 1 191 ? -14.248 12.995 -70.875 1.00 33.53 191 GLN A C 1
ATOM 1472 O O . GLN A 1 191 ? -14.146 12.026 -71.601 1.00 33.53 191 GLN A O 1
ATOM 1477 N N . MET A 1 192 ? -15.248 12.934 -69.995 1.00 33.34 192 MET A N 1
ATOM 1478 C CA . MET A 1 192 ? -15.789 13.741 -68.896 1.00 33.34 192 MET A CA 1
ATOM 1479 C C . MET A 1 192 ? -16.993 12.915 -68.393 1.00 33.34 192 MET A C 1
ATOM 1481 O O . MET A 1 192 ? -17.720 12.362 -69.214 1.00 33.34 192 MET A O 1
ATOM 1485 N N . GLY A 1 193 ? -17.268 12.833 -67.089 1.00 31.56 193 GLY A N 1
ATOM 1486 C CA . GLY A 1 193 ? -18.438 12.088 -66.599 1.00 31.56 193 GLY A CA 1
ATOM 1487 C C . GLY A 1 193 ? -18.815 12.456 -65.170 1.00 31.56 193 GLY A C 1
ATOM 1488 O O . GLY A 1 193 ? -18.070 12.195 -64.241 1.00 31.56 193 GLY A O 1
ATOM 1489 N N . LYS A 1 194 ? -19.955 13.134 -65.031 1.00 33.88 194 LYS A N 1
ATOM 1490 C CA . LYS A 1 194 ? -20.462 13.86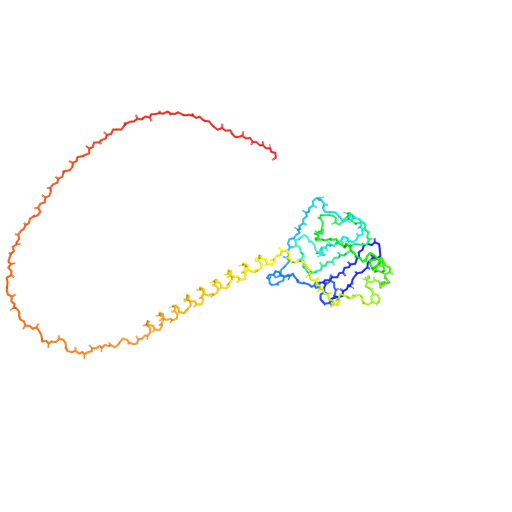7 -63.859 1.00 33.88 194 LYS A CA 1
ATOM 1491 C C . LYS A 1 194 ? -21.255 12.999 -62.865 1.00 33.88 194 LYS A C 1
ATOM 1493 O O . LYS A 1 194 ? -21.785 11.963 -63.243 1.00 33.88 194 LYS A O 1
ATOM 1498 N N . SER A 1 195 ? -21.560 13.641 -61.723 1.00 34.59 195 SER A N 1
ATOM 1499 C CA . SER A 1 195 ? -22.692 13.434 -60.782 1.00 34.59 195 SER A CA 1
ATOM 1500 C C . SER A 1 195 ? -22.472 12.416 -59.662 1.00 34.59 195 SER A C 1
ATOM 1502 O O . SER A 1 195 ? -21.907 11.367 -59.900 1.00 34.59 195 SER A O 1
ATOM 1504 N N . LYS A 1 196 ? -22.964 12.601 -58.428 1.00 37.78 196 LYS A N 1
ATOM 1505 C CA . LYS A 1 196 ? -23.790 13.642 -57.771 1.00 37.78 196 LYS A CA 1
ATOM 1506 C C . LYS A 1 196 ? -23.722 13.371 -56.250 1.00 37.78 196 LYS A C 1
ATOM 1508 O O . LYS A 1 196 ? -23.723 12.212 -55.873 1.00 37.78 196 LYS A O 1
ATOM 1513 N N . ARG A 1 197 ? -23.746 14.451 -55.447 1.00 36.38 197 ARG A N 1
ATOM 1514 C CA . ARG A 1 197 ? -24.509 14.718 -54.189 1.00 36.38 197 ARG A CA 1
ATOM 1515 C C . ARG A 1 197 ? -24.704 13.538 -53.195 1.00 36.38 197 ARG A C 1
ATOM 1517 O O . ARG A 1 197 ? -25.213 12.505 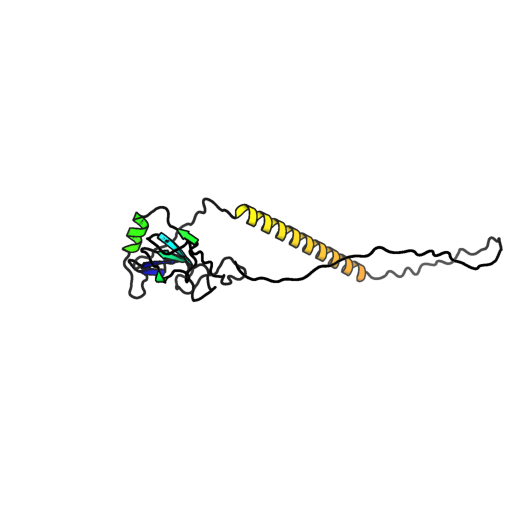-53.582 1.00 36.38 197 ARG A O 1
ATOM 1524 N N . HIS A 1 198 ? -24.520 13.676 -51.876 1.00 36.81 198 HIS A N 1
ATOM 1525 C CA . HIS A 1 198 ? -25.316 14.543 -50.993 1.00 36.81 198 HIS A CA 1
ATOM 1526 C C . HIS A 1 198 ? -24.811 14.514 -49.524 1.00 36.81 198 HIS A C 1
ATOM 1528 O O . HIS A 1 198 ? -24.559 13.444 -48.996 1.00 36.81 198 HIS A O 1
ATOM 1534 N N . LYS A 1 199 ? -24.838 15.704 -48.897 1.00 36.66 199 LYS A N 1
ATOM 1535 C CA . LYS A 1 199 ? -25.262 16.083 -47.522 1.00 36.66 199 LYS A CA 1
ATOM 1536 C C . LYS A 1 199 ? -24.573 15.550 -46.243 1.00 36.66 199 LYS A C 1
ATOM 1538 O O . LYS A 1 199 ? -24.380 14.367 -46.027 1.00 36.66 199 LYS A O 1
ATOM 1543 N N . ALA A 1 200 ? -24.356 16.544 -45.375 1.00 41.25 200 ALA A N 1
ATOM 1544 C CA . ALA A 1 200 ? -23.991 16.550 -43.960 1.00 41.25 200 ALA A CA 1
ATOM 1545 C C . ALA A 1 200 ? -25.065 15.984 -43.005 1.00 41.25 200 ALA A C 1
ATOM 1547 O O . ALA A 1 200 ? -26.174 15.729 -43.462 1.00 41.25 200 ALA A O 1
ATOM 1548 N N . PHE A 1 201 ? -24.694 15.900 -41.713 1.00 34.72 201 PHE A N 1
ATOM 1549 C CA . PHE A 1 201 ? -25.432 15.791 -40.422 1.00 34.72 201 PHE A CA 1
ATOM 1550 C C . PHE A 1 201 ? -24.664 14.746 -39.572 1.00 34.72 201 PHE A C 1
ATOM 1552 O O . PHE A 1 201 ? -24.432 13.652 -40.059 1.00 34.72 201 PHE A O 1
ATOM 1559 N N . GLY A 1 202 ? -24.105 14.978 -38.379 1.00 37.12 202 GLY A N 1
ATOM 1560 C CA . GLY A 1 202 ? -24.494 15.839 -37.266 1.00 37.12 202 GLY A CA 1
ATOM 1561 C C . GLY A 1 202 ? -25.456 15.088 -36.340 1.00 37.12 202 GLY A C 1
ATOM 1562 O O . GLY A 1 202 ? -26.644 15.149 -36.622 1.00 37.12 202 GLY A O 1
ATOM 1563 N N . PHE A 1 203 ? -24.974 14.411 -35.279 1.00 36.62 203 PHE A N 1
ATOM 1564 C CA . PHE A 1 203 ? -25.743 14.175 -34.039 1.00 36.62 203 PHE A CA 1
ATOM 1565 C C . PHE A 1 203 ? -24.903 13.626 -32.865 1.00 36.62 203 PHE A C 1
ATOM 1567 O O . PHE A 1 203 ? -23.911 12.932 -33.068 1.00 36.62 203 PHE A O 1
ATOM 1574 N N . GLN A 1 204 ? -25.343 14.000 -31.662 1.00 42.88 204 GLN A N 1
ATOM 1575 C CA . GLN A 1 204 ? -24.848 13.704 -30.314 1.00 42.88 204 GLN A CA 1
ATOM 1576 C C . GLN A 1 204 ? -25.308 12.329 -29.774 1.00 42.88 204 GLN A C 1
ATOM 1578 O O . GLN A 1 204 ? -26.199 11.711 -30.348 1.00 42.88 204 GLN A O 1
ATOM 1583 N N . ASP A 1 205 ? -24.728 11.962 -28.622 1.00 44.69 205 ASP A N 1
ATOM 1584 C CA . ASP A 1 205 ? -25.180 11.031 -27.565 1.00 44.69 205 ASP A CA 1
ATOM 1585 C C . ASP A 1 205 ? -25.231 9.508 -27.826 1.00 44.69 205 ASP A C 1
ATOM 1587 O O . ASP A 1 205 ? -26.140 8.993 -28.474 1.00 44.69 205 ASP A O 1
ATOM 1591 N N . TRP A 1 206 ? -24.290 8.780 -27.200 1.00 44.66 206 TRP A N 1
ATOM 1592 C CA . TRP A 1 206 ? -24.511 7.824 -26.091 1.00 44.66 206 TRP A CA 1
ATOM 1593 C C . TRP A 1 206 ? -23.168 7.530 -25.404 1.00 44.66 206 TRP A C 1
ATOM 1595 O O . TRP A 1 206 ? -22.175 7.300 -26.131 1.00 44.66 206 TRP A O 1
#

Radius of gyration: 38.31 Å; Cα contacts (8 Å, |Δi|>4): 245; chains: 1; bounding box: 82×37×108 Å

Sequence (206 aa):
VKFHRVIRNFMMQGGDPEGTGRGGKSAFEGGAPFRDEFDSRLTHTGAGVVSMANSGRDTNRSQFFITFKSCEHLNNKHTIFGRVVGGGAALDALNETETDRKERPIEPIKIIKTQVFVNPFETILDDEAAQKKEEEDKLKEAQLLRDSMDVMKNHPKRSSTGIGKYLSTSHKRKSHAAASPEEASGAVLGQMGKSKRHKAFGFQDW

Nearest PDB structures (foldseek):
  3bo7-assembly1_A  TM=9.610E-01  e=2.708E-15  Toxoplasma gondii
  3bo7-assembly3_C  TM=9.527E-01  e=3.497E-15  Toxoplasma gondii
  3bo7-assembly2_B  TM=9.597E-01  e=8.559E-15  Toxoplasma gondii
  8ro1-assembly1_S  TM=9.802E-01  e=4.232E-14  Caenorhabditis elegans
  8xi2-assembly1_S  TM=9.848E-01  e=1.104E-13  Chlamydomonas reinhardtii

Foldseek 3Di:
DWQLAADAQFKTKDQAPVSPVPHFFAPDPPSAFAAADADPVDAQAAFFFKWFDAPFGRGGGRMIMTTHHGDRVCHPVIHTDDGDPDDVVVSVVSSVFDADPRRGGPDIDDDPDDDDPDDPCPVVVVVVVVVVVVVVVVVVVVVVVVVVVVVVVPPDPPPPPDDPDDDDDDDDDDDDDDDDDDDDDDDDDDDDDDDDDDDDDDDDDD